Protein AF-A0AAU9CHZ2-F1 (afdb_monomer_lite)

Secondary structure (DSSP, 8-state):
-HHHHHHHHHHHHHHHHHHHHT--HHHHHHHHTTTS-HHHHHHHHHHHHHHHHHHHHHHHHHHHHTT--HHHHHHHHHHH--HHHHHHHHHHHHHHHHHHHHHHHHHH---GGGHHHHHHHH--SSS-HHHHHHHHHHHHHHHHHHHHHHHHHHHHHHHHHHHHHHHHHHHHHHHHHHS-SSSHHHHHHHHHHHHHHHHHHHHHHHHHHHHHSSSSS---

Radius of gyration: 33.51 Å; chains: 1; bounding box: 84×45×78 Å

pLDDT: mean 78.2, std 17.21, range [38.72, 95.62]

Organism: NCBI:txid1182444

Foldseek 3Di:
DVVVVVVLVVLLVVLLVCQQVQHDPVRNCVPCVVPDPPVVNVVSNVVSLVVLLVVCLVVLLVCVVVVDAPVRSLVVLVVGGYHPSSVVSVVVSLVVSLVVLLVVLLVPCDDPVCLVVSLVVSDDNSDHSVNSVVSSVVSVVVVVVVVVVVVVVVVVVVVVVVVVVVVVVVVVVVVVVVDPDDPPPPVVVVVVVVVVVVVVVVVVVVVVVVVVPPPPPDDD

Structure (mmCIF, N/CA/C/O backbone):
data_AF-A0AAU9CHZ2-F1
#
_entry.id   AF-A0AAU9CHZ2-F1
#
loop_
_atom_site.group_PDB
_atom_site.id
_atom_site.type_symbol
_atom_site.label_atom_id
_atom_site.label_alt_id
_atom_site.label_comp_id
_atom_site.label_asym_id
_atom_site.label_entity_id
_atom_site.label_seq_id
_atom_site.pdbx_PDB_ins_code
_atom_site.Cartn_x
_atom_site.Cartn_y
_atom_site.Cartn_z
_atom_site.occupancy
_atom_site.B_iso_or_equiv
_atom_site.auth_seq_id
_atom_site.auth_comp_id
_atom_site.auth_asym_id
_atom_site.auth_atom_id
_atom_site.pdbx_PDB_model_num
ATOM 1 N N . MET A 1 1 ? -5.466 -23.881 30.613 1.00 56.25 1 MET A N 1
ATOM 2 C CA . MET A 1 1 ? -5.296 -23.461 29.206 1.00 56.25 1 MET A CA 1
ATOM 3 C C . MET A 1 1 ? -6.563 -22.844 28.633 1.00 56.25 1 MET A C 1
ATOM 5 O O . MET A 1 1 ? -6.514 -21.662 28.349 1.00 56.25 1 MET A O 1
ATOM 9 N N . ILE A 1 2 ? -7.703 -23.547 28.597 1.00 61.72 2 ILE A N 1
ATOM 10 C CA . ILE A 1 2 ? -8.965 -23.048 27.993 1.00 61.72 2 ILE A CA 1
ATOM 11 C C . ILE A 1 2 ? -9.410 -21.666 28.525 1.00 61.72 2 ILE A C 1
ATOM 13 O O . ILE A 1 2 ? -9.854 -20.821 27.761 1.00 61.72 2 ILE A O 1
ATOM 17 N N . LYS A 1 3 ? -9.237 -21.402 29.828 1.00 63.41 3 LYS A N 1
ATOM 18 C CA . LYS A 1 3 ? -9.661 -20.139 30.456 1.00 63.41 3 LYS A CA 1
ATOM 19 C C . LYS A 1 3 ? -8.842 -18.909 30.016 1.00 63.41 3 LYS A C 1
ATOM 21 O O . LYS A 1 3 ? -9.398 -17.830 29.871 1.00 63.41 3 LYS A O 1
ATOM 26 N N . GLN A 1 4 ? -7.542 -19.079 29.761 1.00 66.69 4 GLN A N 1
ATOM 27 C CA . GLN A 1 4 ? -6.679 -17.979 29.306 1.00 66.69 4 GLN A CA 1
ATOM 28 C C . GLN A 1 4 ? -6.923 -17.633 27.834 1.00 66.69 4 GLN A C 1
ATOM 30 O O . GLN A 1 4 ? -6.871 -16.465 27.468 1.00 66.69 4 GLN A O 1
ATOM 35 N N . GLU A 1 5 ? -7.234 -18.627 26.998 1.00 68.62 5 GLU A N 1
ATOM 36 C CA . GLU A 1 5 ? -7.569 -18.398 25.587 1.00 68.62 5 GLU A CA 1
ATOM 37 C C . GLU A 1 5 ? -8.894 -17.643 25.433 1.00 68.62 5 GLU A C 1
ATOM 39 O O . GLU A 1 5 ? -8.984 -16.732 24.614 1.00 68.62 5 GLU A O 1
ATOM 44 N N . SER A 1 6 ? -9.899 -17.952 26.263 1.00 75.06 6 SER A N 1
ATOM 45 C CA . SER A 1 6 ? -11.162 -17.205 26.269 1.00 75.06 6 SER A CA 1
ATOM 46 C C . SER A 1 6 ? -10.996 -15.758 26.738 1.00 75.06 6 SER A C 1
ATOM 48 O O . SER A 1 6 ? -11.616 -14.864 26.175 1.00 75.06 6 SER A O 1
ATOM 50 N N . GLU A 1 7 ? -10.144 -15.508 27.736 1.00 78.31 7 GLU A N 1
ATOM 51 C CA . GLU A 1 7 ? -9.888 -14.155 28.252 1.00 78.31 7 GLU A CA 1
ATOM 52 C C . GLU A 1 7 ? -9.139 -13.287 27.222 1.00 78.31 7 GLU A C 1
ATOM 54 O O . GLU A 1 7 ? -9.472 -12.118 27.036 1.00 78.31 7 GLU A O 1
ATOM 59 N N . LEU A 1 8 ? -8.186 -13.873 26.488 1.00 80.62 8 LEU A N 1
ATOM 60 C CA . LEU A 1 8 ? -7.478 -13.209 25.386 1.00 80.62 8 LEU A CA 1
ATOM 61 C C . LEU A 1 8 ? -8.390 -12.899 24.196 1.00 80.62 8 LEU A C 1
ATOM 63 O O . LEU A 1 8 ? -8.249 -11.844 23.580 1.00 80.62 8 LEU A O 1
ATOM 67 N N . LEU A 1 9 ? -9.317 -13.801 23.868 1.00 85.88 9 LEU A N 1
ATOM 68 C CA . LEU A 1 9 ? -10.273 -13.578 22.785 1.00 85.88 9 LEU A CA 1
ATOM 69 C C . LEU A 1 9 ? -11.206 -12.401 23.103 1.00 85.88 9 LEU A C 1
ATOM 71 O O . LEU A 1 9 ? -11.351 -11.509 22.273 1.00 85.88 9 LEU A O 1
ATOM 75 N N . ILE A 1 10 ? -11.751 -12.360 24.323 1.00 87.12 10 ILE A N 1
ATOM 76 C CA . ILE A 1 10 ? -12.613 -11.261 24.787 1.00 87.12 10 ILE A CA 1
ATOM 77 C C . ILE A 1 10 ? -11.856 -9.929 24.742 1.00 87.12 10 ILE A C 1
ATOM 79 O O . ILE A 1 10 ? -12.377 -8.936 24.244 1.00 87.12 10 ILE A O 1
ATOM 83 N N . LEU A 1 11 ? -10.599 -9.910 25.197 1.00 89.56 11 LEU A N 1
ATOM 84 C CA . LEU A 1 11 ? -9.766 -8.708 25.152 1.00 89.56 11 LEU A CA 1
ATOM 85 C C . LEU A 1 11 ? -9.575 -8.188 23.718 1.00 89.56 11 LEU A C 1
ATOM 87 O O . LEU A 1 11 ? -9.662 -6.986 23.473 1.00 89.56 11 LEU A O 1
ATOM 91 N N . VAL A 1 12 ? -9.304 -9.088 22.771 1.00 91.81 12 VAL A N 1
ATOM 92 C CA . VAL A 1 12 ? -9.145 -8.744 21.352 1.00 91.81 12 VAL A CA 1
ATOM 93 C C . VAL A 1 12 ? -10.436 -8.150 20.786 1.00 91.81 12 VAL A C 1
ATOM 95 O O . VAL A 1 12 ? -10.373 -7.134 20.095 1.00 91.81 12 VAL A O 1
ATOM 98 N N . GLU A 1 13 ? -11.587 -8.743 21.101 1.00 92.88 13 GLU A N 1
ATOM 99 C CA . GLU A 1 13 ? -12.902 -8.267 20.654 1.00 92.88 13 GLU A CA 1
ATOM 100 C C . GLU A 1 13 ? -13.245 -6.889 21.238 1.00 92.88 13 GLU A C 1
ATOM 102 O O . GLU A 1 13 ? -13.655 -5.994 20.498 1.00 92.88 13 GLU A O 1
ATOM 107 N N . GLU A 1 14 ? -13.006 -6.668 22.534 1.00 92.25 14 GLU A N 1
ATOM 108 C CA . GLU A 1 14 ? -13.244 -5.370 23.177 1.00 92.25 14 GLU A CA 1
ATOM 109 C C . GLU A 1 14 ? -12.357 -4.262 22.593 1.00 92.25 14 GLU A C 1
ATOM 111 O O . GLU A 1 14 ? -12.809 -3.129 22.390 1.00 92.25 14 GLU A O 1
ATOM 116 N N . VAL A 1 15 ? -11.088 -4.573 22.310 1.00 93.25 15 VAL A N 1
ATOM 117 C CA . VAL A 1 15 ? -10.161 -3.639 21.658 1.00 93.25 15 VAL A CA 1
ATOM 118 C C . VAL A 1 15 ? -10.609 -3.345 20.225 1.00 93.25 15 VAL A C 1
ATOM 120 O O . VAL A 1 15 ? -10.587 -2.180 19.821 1.00 93.25 15 VAL A O 1
ATOM 123 N N . GLU A 1 16 ? -11.045 -4.358 19.467 1.00 94.25 16 GLU A N 1
ATOM 124 C CA . GLU A 1 16 ? -11.576 -4.184 18.108 1.00 94.25 16 GLU A CA 1
ATOM 125 C C . GLU A 1 16 ? -12.805 -3.273 18.119 1.00 94.25 16 GLU A C 1
ATOM 127 O O . GLU A 1 16 ? -12.826 -2.282 17.391 1.00 94.25 16 GLU A O 1
ATOM 132 N N . GLU A 1 17 ? -13.774 -3.513 19.002 1.00 93.81 17 GLU A N 1
ATOM 133 C CA . GLU A 1 17 ? -14.967 -2.670 19.130 1.00 93.81 17 GLU A CA 1
ATOM 134 C C . GLU A 1 17 ? -14.605 -1.212 19.455 1.00 93.81 17 GLU A C 1
ATOM 136 O O . GLU A 1 17 ? -15.109 -0.277 18.822 1.00 93.81 17 GLU A O 1
ATOM 141 N N . CYS A 1 18 ? -13.682 -0.998 20.400 1.00 93.31 18 CYS A N 1
ATOM 142 C CA . CYS A 1 18 ? -13.240 0.349 20.750 1.00 93.31 18 CYS A CA 1
ATOM 143 C C . CYS A 1 18 ? -12.578 1.049 19.553 1.00 93.31 18 CYS A C 1
ATOM 145 O O . CYS A 1 18 ? -12.924 2.194 19.252 1.00 93.31 18 CYS A O 1
ATOM 147 N N . LEU A 1 19 ? -11.686 0.367 18.829 1.00 94.06 19 LEU A N 1
ATOM 148 C CA . LEU A 1 19 ? -11.032 0.927 17.644 1.00 94.06 19 LEU A CA 1
ATOM 149 C C . LEU A 1 19 ? -12.046 1.255 16.540 1.00 94.06 19 LEU A C 1
ATOM 151 O O . LEU A 1 19 ? -12.014 2.359 15.997 1.00 94.06 19 LEU A O 1
ATOM 155 N N . LEU A 1 20 ? -12.976 0.344 16.241 1.00 93.12 20 LEU A N 1
ATOM 156 C CA . LEU A 1 20 ? -14.011 0.543 15.219 1.00 93.12 20 LEU A CA 1
ATOM 157 C C . LEU A 1 20 ? -14.953 1.705 15.568 1.00 93.12 20 LEU A C 1
ATOM 159 O O . LEU A 1 20 ? -15.339 2.478 14.688 1.00 93.12 20 LEU A O 1
ATOM 163 N N . SER A 1 21 ? -15.257 1.898 16.855 1.00 91.81 21 SER A N 1
ATOM 164 C CA . SER A 1 21 ? -16.040 3.048 17.331 1.00 91.81 21 SER A CA 1
ATOM 165 C C . SER A 1 21 ? -15.309 4.395 17.196 1.00 91.81 21 SER A C 1
ATOM 167 O O . SER A 1 21 ? -15.939 5.452 17.272 1.00 91.81 21 SER A O 1
ATOM 169 N N . GLY A 1 22 ? -13.997 4.371 16.937 1.00 92.12 22 GLY A N 1
ATOM 170 C CA . GLY A 1 22 ? -13.148 5.554 16.828 1.00 92.12 22 GLY A CA 1
ATOM 171 C C . GLY A 1 22 ? -12.579 6.032 18.163 1.00 92.12 22 GLY A C 1
ATOM 172 O O . GLY A 1 22 ? -12.163 7.188 18.248 1.00 92.12 22 GLY A O 1
ATOM 173 N N . ALA A 1 23 ? -12.566 5.176 19.189 1.00 92.19 23 ALA A N 1
ATOM 174 C CA . ALA A 1 23 ? -11.949 5.488 20.471 1.00 92.19 23 ALA A CA 1
ATOM 175 C C . ALA A 1 23 ? -10.443 5.736 20.301 1.00 92.19 23 ALA A C 1
ATOM 177 O O . ALA A 1 23 ? -9.757 5.033 19.552 1.00 92.19 23 ALA A O 1
ATOM 178 N N . SER A 1 24 ? -9.917 6.727 21.019 1.00 90.38 24 SER A N 1
ATOM 179 C CA . SER A 1 24 ? -8.477 6.975 21.041 1.00 90.38 24 SER A CA 1
ATOM 180 C C . SER A 1 24 ? -7.757 5.889 21.845 1.00 90.38 24 SER A C 1
ATOM 182 O O . SER A 1 24 ? -8.344 5.249 22.721 1.00 90.38 24 SER A O 1
ATOM 184 N N . LYS A 1 25 ? -6.446 5.714 21.632 1.00 90.00 25 LYS A N 1
ATOM 185 C CA . LYS A 1 25 ? -5.653 4.785 22.461 1.00 90.00 25 LYS A CA 1
ATOM 186 C C . LYS A 1 25 ? -5.746 5.121 23.952 1.00 90.00 25 LYS A C 1
ATOM 188 O O . LYS A 1 25 ? -5.804 4.212 24.771 1.00 90.00 25 LYS A O 1
ATOM 193 N N . SER A 1 26 ? -5.818 6.407 24.311 1.00 89.75 26 SER A N 1
ATOM 194 C CA . SER A 1 26 ? -6.050 6.844 25.696 1.00 89.75 26 SER A CA 1
ATOM 195 C C . SER A 1 26 ? -7.371 6.339 26.270 1.00 89.75 26 SER A C 1
ATOM 197 O O . SER A 1 26 ? -7.387 5.903 27.420 1.00 89.75 26 SER A O 1
ATOM 199 N N . ASP A 1 27 ? -8.447 6.341 25.482 1.00 91.25 27 ASP A N 1
ATOM 200 C CA . ASP A 1 27 ? -9.754 5.842 25.923 1.00 91.25 27 ASP A CA 1
ATOM 201 C C . ASP A 1 27 ? -9.711 4.327 26.137 1.00 91.25 27 ASP A C 1
ATOM 203 O O . ASP A 1 27 ? -10.221 3.819 27.136 1.00 91.25 27 ASP A O 1
ATOM 207 N N . ILE A 1 28 ? -9.028 3.606 25.242 1.00 91.75 28 ILE A N 1
ATOM 208 C CA . ILE A 1 28 ? -8.813 2.160 25.361 1.00 91.75 28 ILE A CA 1
ATOM 209 C C . ILE A 1 28 ? -8.009 1.845 26.630 1.00 91.75 28 ILE A C 1
ATOM 211 O O . ILE A 1 28 ? -8.408 0.980 27.410 1.00 91.75 28 ILE A O 1
ATOM 215 N N . TYR A 1 29 ? -6.927 2.583 26.903 1.00 91.44 29 TYR A N 1
ATOM 216 C CA . TYR A 1 29 ? -6.157 2.420 28.142 1.00 91.44 29 TYR A CA 1
ATOM 217 C C . TYR A 1 29 ? -6.984 2.726 29.392 1.00 91.44 29 TYR A C 1
ATOM 219 O O . TYR A 1 29 ? -6.860 2.020 30.389 1.00 91.44 29 TYR A O 1
ATOM 227 N N . ALA A 1 30 ? -7.843 3.746 29.358 1.00 90.25 30 ALA A N 1
ATOM 228 C CA . ALA A 1 30 ? -8.694 4.088 30.492 1.00 90.25 30 ALA A CA 1
ATOM 229 C C . ALA A 1 30 ? -9.777 3.027 30.759 1.00 90.25 30 ALA A C 1
ATOM 231 O O . ALA A 1 30 ? -10.085 2.745 31.922 1.00 90.25 30 ALA A O 1
ATOM 232 N N . LYS A 1 31 ? -10.340 2.442 29.693 1.00 89.12 31 LYS A N 1
ATOM 233 C CA . LYS A 1 31 ? -11.417 1.444 29.753 1.00 89.12 31 LYS A CA 1
ATOM 234 C C . LYS A 1 31 ? -10.898 0.050 30.117 1.00 89.12 31 LYS A C 1
ATOM 236 O O . LYS A 1 31 ? -11.440 -0.574 31.022 1.00 89.12 31 LYS A O 1
ATOM 241 N N . ILE A 1 32 ? -9.846 -0.412 29.441 1.00 88.50 32 ILE A N 1
ATOM 242 C CA . ILE A 1 32 ? -9.360 -1.803 29.493 1.00 88.50 32 ILE A CA 1
ATOM 243 C C . ILE A 1 32 ? -8.088 -1.935 30.343 1.00 88.50 32 ILE A C 1
ATOM 245 O O . ILE A 1 32 ? -7.861 -2.956 30.989 1.00 88.50 32 ILE A O 1
ATOM 249 N N . GLY A 1 33 ? -7.265 -0.885 30.419 1.00 80.81 33 GLY A N 1
ATOM 250 C CA . GLY A 1 33 ? -5.949 -0.928 31.073 1.00 80.81 33 GLY A CA 1
ATOM 251 C C . GLY A 1 33 ? -5.970 -1.131 32.591 1.00 80.81 33 GLY A C 1
ATOM 252 O O . GLY A 1 33 ? -4.916 -1.315 33.187 1.00 80.81 33 GLY A O 1
ATOM 253 N N . LYS A 1 34 ? -7.147 -1.125 33.232 1.00 81.12 34 LYS A N 1
ATOM 254 C CA . LYS A 1 34 ? -7.300 -1.518 34.645 1.00 81.12 34 LYS A CA 1
ATOM 255 C C . LYS A 1 34 ? -7.286 -3.035 34.848 1.00 81.12 34 LYS A C 1
ATOM 257 O O . LYS A 1 34 ? -7.043 -3.481 35.965 1.00 81.12 34 LYS A O 1
ATOM 262 N N . SER A 1 35 ? -7.560 -3.802 33.795 1.00 77.19 35 SER A N 1
ATOM 263 C CA . SER A 1 35 ? -7.743 -5.254 33.857 1.00 77.19 35 SER A CA 1
ATOM 264 C C . SER A 1 35 ? -6.508 -6.036 33.411 1.00 77.19 35 SER A C 1
ATOM 266 O O . SER A 1 35 ? -6.432 -7.231 33.682 1.00 77.19 35 SER A O 1
ATOM 268 N N . ILE A 1 36 ? -5.553 -5.391 32.726 1.00 85.69 36 ILE A N 1
ATOM 269 C CA . ILE A 1 36 ? -4.394 -6.061 32.121 1.00 85.69 36 ILE A CA 1
ATOM 270 C C . ILE A 1 36 ? -3.115 -5.224 32.232 1.00 85.69 36 ILE A C 1
ATOM 272 O O . ILE A 1 36 ? -3.163 -4.012 32.451 1.00 85.69 36 ILE A O 1
ATOM 276 N N . GLU A 1 37 ? -1.956 -5.854 32.035 1.00 88.06 37 GLU A N 1
ATOM 277 C CA . GLU A 1 37 ? -0.681 -5.140 31.990 1.00 88.06 37 GLU A CA 1
ATOM 278 C C . GLU A 1 37 ? -0.615 -4.204 30.772 1.00 88.06 37 GLU A C 1
ATOM 280 O O . GLU A 1 37 ? -0.948 -4.582 29.649 1.00 88.06 37 GLU A O 1
ATOM 285 N N . ARG A 1 38 ? -0.123 -2.976 30.974 1.00 88.06 38 ARG A N 1
ATOM 286 C CA . ARG A 1 38 ? -0.061 -1.949 29.922 1.00 88.06 38 ARG A CA 1
ATOM 287 C C . ARG A 1 38 ? 0.642 -2.423 28.648 1.00 88.06 38 ARG A C 1
ATOM 289 O O . ARG A 1 38 ? 0.154 -2.151 27.557 1.00 88.06 38 ARG A O 1
ATOM 296 N N . ARG A 1 39 ? 1.756 -3.145 28.787 1.00 90.31 39 ARG A N 1
ATOM 297 C CA . ARG A 1 39 ? 2.512 -3.678 27.648 1.00 90.31 39 ARG A CA 1
ATOM 298 C C . ARG A 1 39 ? 1.694 -4.688 26.839 1.00 90.31 39 ARG A C 1
ATOM 300 O O . ARG A 1 39 ? 1.672 -4.615 25.617 1.00 90.31 39 ARG A O 1
ATOM 307 N N . GLN A 1 40 ? 0.980 -5.584 27.519 1.00 90.12 40 GLN A N 1
ATOM 308 C CA . GLN A 1 40 ? 0.097 -6.554 26.868 1.00 90.12 40 GLN A CA 1
ATOM 309 C C . GLN A 1 40 ? -1.050 -5.850 26.124 1.00 90.12 40 GLN A C 1
ATOM 311 O O . GLN A 1 40 ? -1.438 -6.276 25.036 1.00 90.12 40 GLN A O 1
ATOM 316 N N . LEU A 1 41 ? -1.567 -4.740 26.669 1.00 91.00 41 LEU A N 1
ATOM 317 C CA . LEU A 1 41 ? -2.609 -3.945 26.012 1.00 91.00 41 LEU A CA 1
ATOM 318 C C . LEU A 1 41 ? -2.077 -3.223 24.775 1.00 91.00 41 LEU A C 1
ATOM 320 O O . LEU A 1 41 ? -2.741 -3.216 23.746 1.00 91.00 41 LEU A O 1
ATOM 324 N N . GLU A 1 42 ? -0.876 -2.654 24.860 1.00 93.31 42 GLU A N 1
ATOM 325 C CA . GLU A 1 42 ? -0.177 -2.038 23.727 1.00 93.31 42 GLU A CA 1
ATOM 326 C C . GLU A 1 42 ? 0.016 -3.037 22.574 1.00 93.31 42 GLU A C 1
ATOM 328 O O . GLU A 1 42 ? -0.376 -2.748 21.441 1.00 93.31 42 GLU A O 1
ATOM 333 N N . GLU A 1 43 ? 0.529 -4.233 22.875 1.00 92.81 43 GLU A N 1
ATOM 334 C CA . GLU A 1 43 ? 0.720 -5.316 21.899 1.00 92.81 43 GLU A CA 1
ATOM 335 C C . GLU A 1 43 ? -0.620 -5.784 21.299 1.00 92.81 43 GLU A C 1
ATOM 337 O O . GLU A 1 43 ? -0.723 -6.013 20.092 1.00 92.81 43 GLU A O 1
ATOM 342 N N . THR A 1 44 ? -1.678 -5.857 22.113 1.00 93.38 44 THR A N 1
ATOM 343 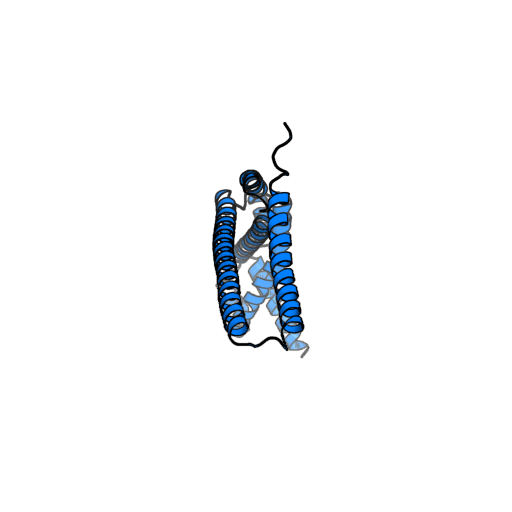C CA . THR A 1 44 ? -3.019 -6.241 21.645 1.00 93.38 44 THR A CA 1
ATOM 344 C C . THR A 1 44 ? -3.632 -5.178 20.735 1.00 93.38 44 THR A C 1
ATOM 346 O O . THR A 1 44 ? -4.169 -5.515 19.682 1.00 93.38 44 THR A O 1
ATOM 349 N N . ILE A 1 45 ? -3.520 -3.892 21.086 1.00 94.12 45 ILE A N 1
ATOM 350 C CA . ILE A 1 45 ? -3.982 -2.787 20.234 1.00 94.12 45 ILE A CA 1
ATOM 351 C C . ILE A 1 45 ? -3.272 -2.842 18.884 1.00 94.12 45 ILE A C 1
ATOM 353 O O . ILE A 1 45 ? -3.932 -2.767 17.853 1.00 94.12 45 ILE A O 1
ATOM 357 N N . GLU A 1 46 ? -1.949 -3.008 18.864 1.00 95.00 46 GLU A N 1
ATOM 358 C CA . GLU A 1 46 ? -1.200 -3.091 17.609 1.00 95.00 46 GLU A CA 1
ATOM 359 C C . GLU A 1 46 ? -1.610 -4.305 16.761 1.00 95.00 46 GLU A C 1
ATOM 361 O O . GLU A 1 46 ? -1.816 -4.169 15.551 1.00 95.00 46 GLU A O 1
ATOM 366 N N . LEU A 1 47 ? -1.789 -5.474 17.386 1.00 95.06 47 LEU A N 1
ATOM 367 C CA . LEU A 1 47 ? -2.274 -6.678 16.712 1.00 95.06 47 LEU A CA 1
ATOM 368 C C . LEU A 1 47 ? -3.632 -6.432 16.041 1.00 95.06 47 LEU A C 1
ATOM 370 O O . LEU A 1 47 ? -3.822 -6.788 14.877 1.00 95.06 47 LEU A O 1
ATOM 374 N N . VAL A 1 48 ? -4.575 -5.829 16.766 1.00 95.38 48 VAL A N 1
ATOM 375 C CA . VAL A 1 48 ? -5.926 -5.563 16.262 1.00 95.38 48 VAL A CA 1
ATOM 376 C C . VAL A 1 48 ? -5.911 -4.484 15.181 1.00 95.38 48 VAL A C 1
ATOM 378 O O . VAL A 1 48 ? -6.534 -4.672 14.138 1.00 95.38 48 VAL A O 1
ATOM 381 N N . GLU A 1 49 ? -5.147 -3.402 15.359 1.00 95.00 49 GLU A N 1
ATOM 382 C CA . GLU A 1 49 ? -4.961 -2.380 14.322 1.00 95.00 49 GLU A CA 1
ATOM 383 C C . GLU A 1 49 ? -4.456 -3.008 13.016 1.00 95.00 49 GLU A C 1
ATOM 385 O O . GLU A 1 49 ? -4.988 -2.713 11.946 1.00 95.00 49 GLU A O 1
ATOM 390 N N . ASN A 1 50 ? -3.458 -3.893 13.093 1.00 95.50 50 ASN A N 1
ATOM 391 C CA . ASN A 1 50 ? -2.913 -4.569 11.918 1.00 95.50 50 ASN A CA 1
ATOM 392 C C . ASN A 1 50 ? -3.931 -5.533 11.291 1.00 95.50 50 ASN A C 1
ATOM 394 O O . ASN A 1 50 ? -4.115 -5.497 10.078 1.00 95.50 50 ASN A O 1
ATOM 398 N N . LYS A 1 51 ? -4.677 -6.309 12.092 1.00 95.62 51 LYS A N 1
ATOM 399 C CA . LYS A 1 51 ? -5.760 -7.174 11.583 1.00 95.62 51 LYS A CA 1
ATOM 400 C C . LYS A 1 51 ? -6.834 -6.390 10.830 1.00 95.62 51 LYS A C 1
ATOM 402 O O . LYS A 1 51 ? -7.292 -6.832 9.777 1.00 95.62 51 LYS A O 1
ATOM 407 N N . ILE A 1 52 ? -7.244 -5.237 11.359 1.00 95.00 52 ILE A N 1
ATOM 408 C CA . ILE A 1 52 ? -8.210 -4.358 10.694 1.00 95.00 52 ILE A CA 1
ATOM 409 C C . ILE A 1 52 ? -7.605 -3.852 9.377 1.00 95.00 52 ILE A C 1
ATOM 411 O O . ILE A 1 52 ? -8.223 -3.989 8.322 1.00 95.00 52 ILE A O 1
ATOM 415 N N . VAL A 1 53 ? -6.373 -3.337 9.398 1.00 95.19 53 VAL A N 1
ATOM 416 C CA . VAL A 1 53 ? -5.682 -2.865 8.186 1.00 95.19 53 VAL A CA 1
ATOM 417 C C . VAL A 1 53 ? -5.608 -3.960 7.119 1.00 95.19 53 VAL A C 1
ATOM 419 O O . VAL A 1 53 ? -5.955 -3.694 5.967 1.00 95.19 53 VAL A O 1
ATOM 422 N N . ASP A 1 54 ? -5.233 -5.182 7.481 1.00 95.06 54 ASP A N 1
ATOM 423 C CA . ASP A 1 54 ? -5.123 -6.311 6.552 1.00 95.06 54 ASP A CA 1
ATOM 424 C C . ASP A 1 54 ? -6.482 -6.724 5.968 1.00 95.06 54 ASP A C 1
ATOM 426 O O . ASP A 1 54 ? -6.564 -7.133 4.809 1.00 95.06 54 ASP A O 1
ATOM 430 N N . ARG A 1 55 ? -7.570 -6.558 6.733 1.00 94.44 55 ARG A N 1
ATOM 431 C CA . ARG A 1 55 ? -8.943 -6.815 6.272 1.00 94.44 55 ARG A CA 1
ATOM 432 C C 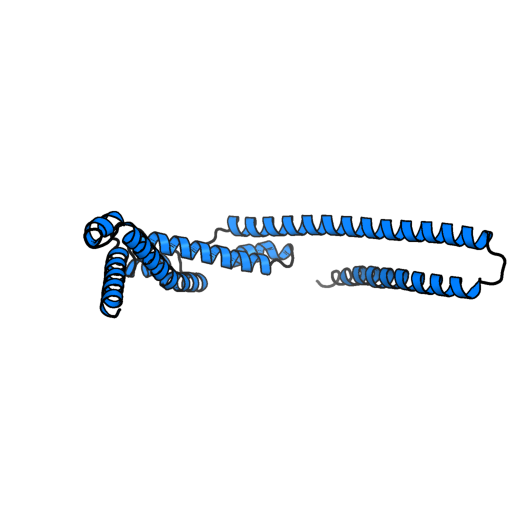. ARG A 1 55 ? -9.400 -5.788 5.231 1.00 94.44 55 ARG A C 1
ATOM 434 O O . ARG A 1 55 ? -9.957 -6.167 4.201 1.00 94.44 55 ARG A O 1
ATOM 441 N N . TYR A 1 56 ? -9.178 -4.495 5.479 1.00 93.75 56 TYR A N 1
ATOM 442 C CA . TYR A 1 56 ? -9.734 -3.425 4.636 1.00 93.75 56 TYR A CA 1
ATOM 443 C C . TYR A 1 56 ? -8.815 -2.984 3.495 1.00 93.75 56 TYR A C 1
ATOM 445 O O . TYR A 1 56 ? -9.312 -2.545 2.455 1.00 93.75 56 TYR A O 1
ATOM 453 N N . SER A 1 57 ? -7.493 -3.117 3.631 1.00 94.25 57 SER A N 1
ATOM 454 C CA . SER A 1 57 ? -6.559 -2.606 2.618 1.00 94.25 57 SER A CA 1
ATOM 455 C C . SER A 1 57 ? -6.738 -3.238 1.235 1.00 94.25 57 SER A C 1
ATOM 457 O O . SER A 1 57 ? -6.807 -2.492 0.253 1.00 94.25 57 SER A O 1
ATOM 459 N N . PRO A 1 58 ? -6.904 -4.570 1.104 1.00 94.69 58 PRO A N 1
ATOM 460 C CA . PRO A 1 58 ? -7.158 -5.190 -0.195 1.00 94.69 58 PRO A CA 1
ATOM 461 C C . PRO A 1 58 ? -8.461 -4.707 -0.845 1.00 94.69 58 PRO A C 1
ATOM 463 O O . PRO A 1 58 ? -8.529 -4.558 -2.065 1.00 94.69 58 PRO A O 1
ATOM 466 N N . LEU A 1 59 ? -9.496 -4.432 -0.041 1.00 94.00 59 LEU A N 1
ATOM 467 C CA . LEU A 1 59 ? -10.779 -3.922 -0.529 1.00 94.00 59 LEU A CA 1
ATOM 468 C C . LEU A 1 59 ? -10.626 -2.510 -1.097 1.00 94.00 59 LEU A C 1
ATOM 470 O O . LEU A 1 59 ? -11.091 -2.244 -2.206 1.00 94.00 59 LEU A O 1
ATOM 474 N N . VAL A 1 60 ? -9.922 -1.636 -0.371 1.00 94.31 60 VAL A N 1
ATOM 475 C CA . VAL A 1 60 ? -9.614 -0.272 -0.818 1.00 94.31 60 VAL A CA 1
ATOM 476 C C . VAL A 1 60 ? -8.830 -0.300 -2.128 1.00 94.31 60 VAL A C 1
ATOM 478 O O . VAL A 1 60 ? -9.238 0.343 -3.093 1.00 94.31 60 VAL A O 1
ATOM 481 N N . ILE A 1 61 ? -7.754 -1.089 -2.201 1.00 94.50 61 ILE A N 1
ATOM 482 C CA . ILE A 1 61 ? -6.925 -1.217 -3.409 1.00 94.50 61 ILE A CA 1
ATOM 483 C C . ILE A 1 61 ? -7.775 -1.662 -4.605 1.00 94.50 61 ILE A C 1
ATOM 485 O O . ILE A 1 61 ? -7.762 -1.016 -5.651 1.00 94.50 61 ILE A O 1
ATOM 489 N N . LYS A 1 62 ? -8.582 -2.715 -4.436 1.00 94.94 62 LYS A N 1
ATOM 490 C CA . LYS A 1 62 ? -9.439 -3.253 -5.501 1.00 94.94 62 LYS A CA 1
ATOM 491 C C . LYS A 1 62 ? -10.481 -2.248 -5.991 1.00 94.94 62 LYS A C 1
ATOM 493 O O . LYS A 1 62 ? -10.859 -2.271 -7.159 1.00 94.94 62 LYS A O 1
ATOM 498 N N . MET A 1 63 ? -10.982 -1.380 -5.115 1.00 93.94 63 MET A N 1
ATOM 499 C CA . MET A 1 63 ? -11.893 -0.307 -5.513 1.00 93.94 63 MET A CA 1
ATOM 500 C C . MET A 1 63 ? -11.190 0.760 -6.342 1.00 93.94 63 MET A C 1
ATOM 502 O O . MET A 1 63 ? -11.733 1.183 -7.361 1.00 93.94 63 MET A O 1
ATOM 506 N N . ILE A 1 64 ? -9.987 1.164 -5.934 1.00 94.62 64 ILE A N 1
ATOM 507 C CA . ILE A 1 64 ? -9.188 2.132 -6.687 1.00 94.62 64 ILE A CA 1
ATOM 508 C C . ILE A 1 64 ? -8.882 1.580 -8.085 1.00 94.62 64 ILE A C 1
ATOM 510 O O . ILE A 1 64 ? -9.085 2.273 -9.076 1.00 94.62 64 ILE A O 1
ATOM 514 N N . GLU A 1 65 ? -8.494 0.306 -8.189 1.00 92.38 65 GLU A N 1
ATOM 515 C CA . GLU A 1 65 ? -8.259 -0.359 -9.480 1.00 92.38 65 GLU A CA 1
ATOM 516 C C . GLU A 1 65 ? -9.512 -0.432 -10.371 1.00 92.38 65 GLU A C 1
ATOM 518 O O . GLU A 1 65 ? -9.399 -0.512 -11.591 1.00 92.38 65 GLU A O 1
ATOM 523 N N . ARG A 1 66 ? -10.712 -0.366 -9.783 1.00 93.38 66 ARG A N 1
ATOM 524 C CA . ARG A 1 66 ? -11.995 -0.293 -10.505 1.00 93.38 66 ARG A CA 1
ATOM 525 C C . ARG A 1 66 ? -12.409 1.135 -10.878 1.00 93.38 66 ARG A C 1
ATOM 527 O O . ARG A 1 66 ? -13.490 1.311 -11.431 1.00 93.38 66 ARG A O 1
ATOM 534 N N . GLY A 1 67 ? -11.590 2.140 -10.568 1.00 91.69 67 GLY A N 1
ATOM 535 C CA . GLY A 1 67 ? -11.869 3.545 -10.868 1.00 91.69 67 GLY A CA 1
ATOM 536 C C . GLY A 1 67 ? -12.705 4.268 -9.810 1.00 91.69 67 GLY A C 1
ATOM 537 O O . GLY A 1 67 ? -13.315 5.289 -10.115 1.00 91.69 67 GLY A O 1
ATOM 538 N N . ALA A 1 68 ? -12.767 3.761 -8.573 1.00 93.69 68 ALA A N 1
ATOM 539 C CA . ALA A 1 68 ? -13.404 4.500 -7.484 1.00 93.69 68 ALA A CA 1
ATOM 540 C C . ALA A 1 68 ? -12.632 5.793 -7.182 1.00 93.69 68 ALA A C 1
ATOM 542 O O . ALA A 1 68 ? -11.412 5.779 -7.150 1.00 93.69 68 ALA A O 1
ATOM 543 N N . THR A 1 69 ? -13.330 6.889 -6.894 1.00 93.75 69 THR A N 1
ATOM 544 C CA . THR A 1 69 ? -12.730 8.177 -6.494 1.00 93.75 69 THR A CA 1
ATOM 545 C C . THR A 1 69 ? -12.311 8.183 -5.021 1.00 93.75 69 THR A C 1
ATOM 547 O O . THR A 1 69 ? -12.797 7.385 -4.210 1.00 93.75 69 THR A O 1
ATOM 550 N N . LYS A 1 70 ? -11.474 9.154 -4.621 1.00 92.88 70 LYS A N 1
ATOM 551 C CA . LYS A 1 70 ? -11.1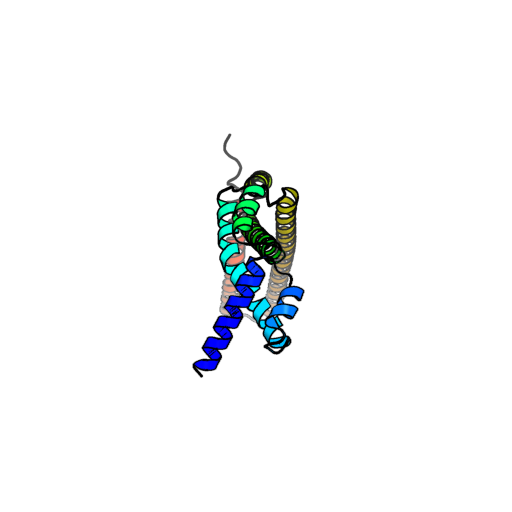00 9.378 -3.205 1.00 92.88 70 LYS A CA 1
ATOM 552 C C . LYS A 1 70 ? -12.315 9.476 -2.279 1.00 92.88 70 LYS A C 1
ATOM 554 O O . LYS A 1 70 ? -12.299 8.927 -1.178 1.00 92.88 70 LYS A O 1
ATOM 559 N N . LYS A 1 71 ? -13.377 10.146 -2.740 1.00 93.50 71 LYS A N 1
ATOM 560 C CA . LYS A 1 71 ? -14.628 10.302 -1.990 1.00 93.50 71 LYS A CA 1
ATOM 561 C C . LYS A 1 71 ? -15.319 8.957 -1.765 1.00 93.50 71 LYS A C 1
ATOM 563 O O . LYS A 1 71 ? -15.663 8.647 -0.633 1.00 93.50 71 LYS A O 1
ATOM 568 N N . GLN A 1 72 ? -15.459 8.140 -2.809 1.00 94.38 72 GLN A N 1
ATOM 569 C CA . GLN A 1 72 ? -16.106 6.824 -2.713 1.00 94.38 72 GLN A CA 1
ATOM 570 C C . GLN A 1 72 ? -15.337 5.860 -1.801 1.00 94.38 72 GLN A C 1
ATOM 572 O O . GLN A 1 72 ? -15.948 5.130 -1.024 1.00 94.38 72 GLN A O 1
ATOM 577 N N . VAL A 1 73 ? -14.001 5.882 -1.858 1.00 94.50 73 VAL A N 1
ATOM 578 C CA . VAL A 1 73 ? -13.153 5.110 -0.936 1.00 94.50 73 VAL A CA 1
ATOM 579 C C . VAL A 1 73 ? -13.366 5.570 0.508 1.00 94.50 73 VAL A C 1
ATOM 581 O O . VAL A 1 73 ? -13.561 4.739 1.394 1.00 94.50 73 VAL A O 1
ATOM 584 N N . GLY A 1 74 ? -13.376 6.887 0.742 1.00 93.12 74 GLY A N 1
ATOM 585 C CA . GLY A 1 74 ? -13.617 7.463 2.065 1.00 93.12 74 GLY A CA 1
ATOM 586 C C . GLY A 1 74 ? -15.001 7.128 2.623 1.00 93.12 74 GLY A C 1
ATOM 587 O O . GLY A 1 74 ? -15.110 6.751 3.785 1.00 93.12 74 GLY A O 1
ATOM 588 N N . GLU A 1 75 ? -16.047 7.202 1.800 1.00 92.88 75 GLU A N 1
ATOM 589 C CA . GLU A 1 75 ? -17.419 6.864 2.195 1.00 92.88 75 GLU A CA 1
ATOM 590 C C . GLU A 1 75 ? -17.580 5.385 2.544 1.00 92.88 75 GLU A C 1
ATOM 592 O O . GLU A 1 75 ? -18.269 5.061 3.507 1.00 92.88 75 GLU A O 1
ATOM 597 N N . LEU A 1 76 ? -16.962 4.478 1.784 1.00 89.25 76 LEU A N 1
ATOM 598 C CA . LEU A 1 76 ? -17.053 3.049 2.073 1.00 89.25 76 LEU A CA 1
ATOM 599 C C . LEU A 1 76 ? -16.302 2.695 3.356 1.00 89.25 76 LEU A C 1
ATOM 601 O O . LEU A 1 76 ? -16.866 2.052 4.236 1.00 89.25 76 LEU A O 1
ATOM 605 N N . LEU A 1 77 ? -15.058 3.157 3.484 1.00 92.19 77 LEU A N 1
ATOM 606 C CA . LEU A 1 77 ? -14.248 2.879 4.664 1.00 92.19 77 LEU A CA 1
ATOM 607 C C . LEU A 1 77 ? -14.844 3.538 5.920 1.00 92.19 77 LEU A C 1
ATOM 609 O O . LEU A 1 77 ? -14.842 2.938 6.989 1.00 92.19 77 LEU A O 1
ATOM 613 N N . GLY A 1 78 ? -15.419 4.736 5.780 1.00 90.94 78 GLY A N 1
ATOM 614 C CA . GLY A 1 78 ? -16.035 5.497 6.870 1.00 90.94 78 GLY A CA 1
ATOM 615 C C . GLY A 1 78 ? -17.349 4.916 7.405 1.00 90.94 78 GLY A C 1
ATOM 616 O O . GLY A 1 78 ? -17.826 5.361 8.449 1.00 90.94 78 GLY A O 1
ATOM 617 N N . LYS A 1 79 ? -17.946 3.928 6.721 1.00 91.00 79 LYS A N 1
ATOM 618 C CA . LYS A 1 79 ? -19.099 3.179 7.252 1.00 91.00 79 LYS A CA 1
ATOM 619 C C . LYS A 1 79 ? -18.703 2.251 8.392 1.00 91.00 79 LYS A C 1
ATOM 621 O O . LYS A 1 79 ? -19.498 2.065 9.308 1.00 91.00 79 LYS A O 1
ATOM 626 N N . GLU A 1 80 ? -17.501 1.687 8.323 1.00 91.00 80 GLU A N 1
ATOM 627 C CA . GLU A 1 80 ? -17.049 0.643 9.246 1.00 91.00 80 GLU A CA 1
ATOM 628 C C . GLU A 1 80 ? -15.918 1.112 10.162 1.00 91.00 80 GLU A C 1
ATOM 630 O O . GLU A 1 80 ? -15.817 0.644 11.291 1.00 91.00 80 GLU A O 1
ATOM 635 N N . LEU A 1 81 ? -15.097 2.067 9.714 1.00 93.81 81 LEU A N 1
ATOM 636 C CA . LEU A 1 81 ? -13.965 2.589 10.473 1.00 93.81 81 LEU A CA 1
ATOM 637 C C . LEU A 1 81 ? -14.162 4.060 10.828 1.00 93.81 81 LEU A C 1
ATOM 639 O O . LEU A 1 81 ? -14.572 4.871 9.994 1.00 93.81 81 LEU A O 1
ATOM 643 N N . ARG A 1 82 ? -13.776 4.431 12.051 1.00 92.88 82 ARG A N 1
ATOM 644 C CA . ARG A 1 82 ? -13.770 5.820 12.533 1.00 92.88 82 ARG A CA 1
ATOM 645 C C . ARG A 1 82 ? -12.429 6.181 13.169 1.00 92.88 82 ARG A C 1
ATOM 647 O O . ARG A 1 82 ? -11.581 5.324 13.390 1.00 92.88 82 ARG A O 1
ATOM 654 N N . GLY A 1 83 ? -12.222 7.469 13.437 1.00 91.62 83 GLY A N 1
ATOM 655 C CA . GLY A 1 83 ? -11.058 7.960 14.181 1.00 91.62 83 GLY A CA 1
ATOM 656 C C . GLY A 1 83 ? -9.703 7.589 13.564 1.00 91.62 83 GLY A C 1
ATOM 657 O O . GLY A 1 83 ? -9.501 7.646 12.346 1.00 91.62 83 GLY A O 1
ATOM 658 N N . ASP A 1 84 ? -8.756 7.218 14.423 1.00 91.31 84 ASP A N 1
ATOM 659 C CA . ASP A 1 84 ? -7.370 6.954 14.029 1.00 91.31 84 ASP A CA 1
ATOM 660 C C . ASP A 1 84 ? -7.227 5.701 13.160 1.00 91.31 84 ASP A C 1
ATOM 662 O O . ASP A 1 84 ? -6.430 5.698 12.214 1.00 91.31 84 ASP A O 1
ATOM 666 N N . ILE A 1 85 ? -8.029 4.658 13.414 1.00 93.94 85 ILE A N 1
ATOM 667 C CA . ILE A 1 85 ? -7.950 3.411 12.644 1.00 93.94 85 ILE A CA 1
ATOM 668 C C . ILE A 1 85 ? -8.381 3.616 11.188 1.00 93.94 85 ILE A C 1
ATOM 670 O O . ILE A 1 85 ? -7.747 3.068 10.284 1.00 93.94 85 ILE A O 1
ATOM 674 N N . PHE A 1 86 ? -9.367 4.487 10.936 1.00 94.69 86 PHE A N 1
ATOM 675 C CA . PHE A 1 86 ? -9.730 4.913 9.581 1.00 94.69 86 PHE A CA 1
ATOM 676 C C . PHE A 1 86 ? -8.528 5.541 8.864 1.00 94.69 86 PHE A C 1
ATOM 678 O O . PHE A 1 86 ? -8.159 5.131 7.761 1.00 94.69 86 PHE A O 1
ATOM 685 N N . SER A 1 87 ? -7.873 6.506 9.517 1.00 94.06 87 SER A N 1
ATOM 686 C CA . SER A 1 87 ? -6.722 7.217 8.952 1.00 94.06 87 SER A CA 1
ATOM 687 C C . SER A 1 87 ? -5.541 6.281 8.693 1.00 94.06 87 SER A C 1
ATOM 689 O O . SER A 1 87 ? -4.869 6.402 7.664 1.00 94.06 87 SER A O 1
ATOM 691 N N . ARG A 1 88 ? -5.288 5.337 9.608 1.00 94.06 88 ARG A N 1
ATOM 692 C CA . ARG A 1 88 ? -4.243 4.316 9.474 1.00 94.06 88 ARG A CA 1
ATOM 693 C C . ARG A 1 88 ? -4.520 3.401 8.284 1.00 94.06 88 ARG A C 1
ATOM 695 O O . ARG A 1 88 ? -3.643 3.259 7.431 1.00 94.06 88 ARG A O 1
ATOM 702 N N . CYS A 1 89 ? -5.731 2.851 8.186 1.00 94.62 89 CYS A N 1
ATOM 703 C CA . CYS A 1 89 ? -6.134 1.980 7.081 1.00 94.62 89 CYS A CA 1
ATOM 704 C C . CYS A 1 89 ? -6.025 2.692 5.735 1.00 94.62 89 CYS A C 1
ATOM 706 O O . CYS A 1 89 ? -5.413 2.158 4.810 1.00 94.62 89 CYS A O 1
ATOM 708 N N . LEU A 1 90 ? -6.540 3.921 5.632 1.00 94.06 90 LEU A N 1
ATOM 709 C CA . LEU A 1 90 ? -6.480 4.690 4.393 1.00 94.06 90 LEU A CA 1
ATOM 710 C C . LEU A 1 90 ? -5.028 4.962 3.976 1.00 94.06 90 LEU A C 1
ATOM 712 O O . LEU A 1 90 ? -4.646 4.658 2.849 1.00 94.06 90 LEU A O 1
ATOM 716 N N . LYS A 1 91 ? -4.188 5.476 4.884 1.00 94.69 91 LYS A N 1
ATOM 717 C CA . LYS A 1 91 ? -2.773 5.763 4.586 1.00 94.69 91 LYS A CA 1
ATOM 718 C C . LYS A 1 91 ? -2.004 4.512 4.166 1.00 94.69 91 LYS A C 1
ATOM 720 O O . LYS A 1 91 ? -1.224 4.575 3.217 1.00 94.69 91 LYS A O 1
ATOM 725 N N . TYR A 1 92 ? -2.208 3.395 4.864 1.00 95.56 92 TYR A N 1
ATOM 726 C CA . TYR A 1 92 ? -1.548 2.134 4.538 1.00 95.56 92 TYR A CA 1
ATOM 727 C C . TYR A 1 92 ? -1.977 1.626 3.158 1.00 95.56 92 TYR A C 1
ATOM 729 O O . TYR A 1 92 ? -1.125 1.346 2.316 1.00 95.56 92 TYR A O 1
ATOM 737 N N . SER A 1 93 ? -3.285 1.603 2.893 1.00 94.88 93 SER A N 1
ATOM 738 C CA . SER A 1 93 ? -3.849 1.156 1.615 1.00 94.88 93 SER A CA 1
ATOM 739 C C . SER A 1 93 ? -3.326 1.976 0.439 1.00 94.88 93 SER A C 1
ATOM 741 O O . SER A 1 93 ? -2.930 1.418 -0.580 1.00 94.88 93 SER A O 1
ATOM 743 N N . LEU A 1 94 ? -3.278 3.305 0.588 1.00 94.62 94 LEU A N 1
ATOM 744 C CA . LEU A 1 94 ? -2.776 4.200 -0.454 1.00 94.62 94 LEU A CA 1
ATOM 745 C C . LEU A 1 94 ? -1.284 4.001 -0.715 1.00 94.62 94 LEU A C 1
ATOM 747 O O . LEU A 1 94 ? -0.869 4.008 -1.868 1.00 94.62 94 LEU A O 1
ATOM 751 N N . ARG A 1 95 ? -0.485 3.766 0.332 1.00 95.44 95 ARG A N 1
ATOM 752 C CA . ARG A 1 95 ? 0.941 3.451 0.179 1.00 95.44 95 ARG A CA 1
ATOM 753 C C . ARG A 1 95 ? 1.152 2.131 -0.566 1.00 95.44 95 ARG A C 1
ATOM 755 O O . ARG A 1 95 ? 2.002 2.066 -1.446 1.00 95.44 95 ARG A O 1
ATOM 762 N N . GLN A 1 96 ? 0.384 1.095 -0.230 1.00 95.12 96 GLN A N 1
ATOM 763 C CA . GLN A 1 96 ? 0.451 -0.202 -0.912 1.00 95.12 96 GLN A CA 1
ATOM 764 C C . GLN A 1 96 ? 0.015 -0.102 -2.377 1.00 95.12 96 GLN A C 1
ATOM 766 O O . GLN A 1 96 ? 0.659 -0.665 -3.265 1.00 95.12 96 GLN A O 1
ATOM 771 N N . TYR A 1 97 ? -1.051 0.655 -2.642 1.00 94.69 97 TYR A N 1
ATOM 772 C CA . TYR A 1 97 ? -1.493 0.945 -4.000 1.00 94.69 97 TYR A CA 1
ATOM 773 C C . TYR A 1 97 ? -0.410 1.680 -4.800 1.00 94.69 97 TYR A C 1
ATOM 775 O O . TYR A 1 97 ? -0.079 1.264 -5.908 1.00 94.69 97 TYR A O 1
ATOM 783 N N . GLU A 1 98 ? 0.186 2.725 -4.218 1.00 95.06 98 GLU A N 1
ATOM 784 C CA . GLU A 1 98 ? 1.267 3.500 -4.833 1.00 95.06 98 GLU A CA 1
ATOM 785 C C . GLU A 1 98 ? 2.461 2.609 -5.201 1.00 95.06 98 GLU A C 1
ATOM 787 O O . GLU A 1 98 ? 2.929 2.659 -6.337 1.00 95.06 98 GLU A O 1
ATOM 792 N N . GLU A 1 99 ? 2.908 1.734 -4.296 1.00 94.56 99 GLU A N 1
ATOM 793 C CA . GLU A 1 99 ? 4.041 0.837 -4.562 1.00 94.56 99 GLU A CA 1
ATOM 794 C C . GLU A 1 99 ? 3.710 -0.232 -5.618 1.00 94.56 99 GLU A C 1
ATOM 796 O O . GLU A 1 99 ? 4.536 -0.559 -6.479 1.00 94.56 99 GLU A O 1
ATOM 801 N N . THR A 1 100 ? 2.470 -0.729 -5.620 1.00 93.81 100 THR A N 1
ATOM 802 C CA . THR A 1 100 ? 1.979 -1.654 -6.651 1.00 93.81 100 THR A CA 1
ATOM 803 C C . THR A 1 100 ? 1.999 -0.994 -8.027 1.00 93.81 100 THR A C 1
ATOM 805 O O . THR A 1 100 ? 2.501 -1.576 -8.991 1.00 93.81 100 THR A O 1
ATOM 808 N N . VAL A 1 101 ? 1.486 0.234 -8.135 1.00 93.00 101 VAL A N 1
ATOM 809 C CA . VAL A 1 101 ? 1.489 0.982 -9.396 1.00 93.00 101 VAL A CA 1
ATOM 810 C C . VAL A 1 101 ? 2.909 1.321 -9.822 1.00 93.00 101 VAL A C 1
ATOM 812 O O . VAL A 1 101 ? 3.252 1.102 -10.978 1.00 93.00 101 VAL A O 1
ATOM 815 N N . ARG A 1 102 ? 3.769 1.762 -8.902 1.00 92.06 102 ARG A N 1
ATOM 816 C CA . ARG A 1 102 ? 5.185 2.015 -9.183 1.00 92.06 102 ARG A CA 1
ATOM 817 C C . ARG A 1 102 ? 5.876 0.786 -9.774 1.00 92.06 102 ARG A C 1
ATOM 819 O O . ARG A 1 102 ? 6.607 0.911 -10.753 1.00 92.06 102 ARG A O 1
ATOM 826 N N . THR A 1 103 ? 5.623 -0.395 -9.214 1.00 91.25 103 THR A N 1
ATOM 827 C CA . THR A 1 103 ? 6.178 -1.661 -9.718 1.00 91.25 103 THR A CA 1
ATOM 828 C C . THR A 1 103 ? 5.688 -1.960 -11.135 1.00 91.25 103 THR A C 1
ATOM 830 O O . THR A 1 103 ? 6.493 -2.311 -11.997 1.00 91.25 103 THR A O 1
ATOM 833 N N . LYS A 1 104 ? 4.389 -1.762 -11.400 1.00 91.19 104 LYS A N 1
ATOM 834 C CA . LYS A 1 104 ? 3.795 -1.930 -12.737 1.00 91.19 104 LYS A CA 1
ATOM 835 C C . LYS A 1 104 ? 4.377 -0.935 -13.750 1.00 91.19 104 LYS A C 1
ATOM 837 O O . LYS A 1 104 ? 4.794 -1.353 -14.824 1.00 91.19 104 LYS A O 1
ATOM 842 N N . VAL A 1 105 ? 4.480 0.347 -13.385 1.00 88.88 105 VAL A N 1
ATOM 843 C CA . VAL A 1 105 ? 5.105 1.405 -14.199 1.00 88.88 105 VAL A CA 1
ATOM 844 C C . VAL A 1 105 ? 6.521 0.994 -14.579 1.00 88.88 105 VAL A C 1
ATOM 846 O O . VAL A 1 105 ? 6.844 0.952 -15.756 1.00 88.88 105 VAL A O 1
ATOM 849 N N . VAL A 1 106 ? 7.351 0.626 -13.599 1.00 86.44 106 VAL A N 1
ATOM 850 C CA . VAL A 1 106 ? 8.744 0.228 -13.842 1.00 86.44 106 VAL A CA 1
ATOM 851 C C . VAL A 1 106 ? 8.847 -1.001 -14.751 1.00 86.44 106 VAL A C 1
ATOM 853 O O . VAL A 1 106 ? 9.718 -1.036 -15.614 1.00 86.44 106 VAL A O 1
ATOM 856 N N . ALA A 1 107 ? 7.965 -1.989 -14.589 1.00 86.38 107 ALA A N 1
ATOM 857 C CA . ALA A 1 107 ? 7.958 -3.197 -15.414 1.00 86.38 107 ALA A CA 1
ATOM 858 C C . ALA A 1 107 ? 7.515 -2.947 -16.868 1.00 86.38 107 ALA A C 1
ATOM 860 O O . ALA A 1 107 ? 7.922 -3.681 -17.768 1.00 86.38 107 ALA A O 1
ATOM 861 N N . GLU A 1 108 ? 6.682 -1.932 -17.103 1.00 86.69 108 GLU A N 1
ATOM 862 C CA . GLU A 1 108 ? 6.166 -1.585 -18.432 1.00 86.69 108 GLU A CA 1
ATOM 863 C C . GLU A 1 108 ? 7.053 -0.596 -19.205 1.00 86.69 108 GLU A C 1
ATOM 865 O O . GLU A 1 108 ? 6.830 -0.406 -20.398 1.00 86.69 108 GLU A O 1
ATOM 870 N N . ILE A 1 109 ? 8.085 -0.006 -18.589 1.00 81.88 109 ILE A N 1
ATOM 871 C CA . ILE A 1 109 ? 9.046 0.850 -19.302 1.00 81.88 109 ILE A CA 1
ATOM 872 C C . ILE A 1 109 ? 9.862 -0.016 -20.273 1.00 81.88 109 ILE A C 1
ATOM 874 O O . ILE A 1 109 ? 10.835 -0.665 -19.887 1.00 81.88 109 ILE A O 1
ATOM 878 N N . ARG A 1 110 ? 9.466 -0.016 -21.550 1.00 70.69 110 ARG A N 1
ATOM 879 C CA . ARG A 1 110 ? 10.185 -0.692 -22.642 1.00 70.69 110 ARG A CA 1
ATOM 880 C C . ARG A 1 110 ? 10.997 0.284 -23.488 1.00 70.69 110 ARG A C 1
ATOM 882 O O . ARG A 1 110 ? 12.165 0.015 -23.758 1.00 70.69 110 ARG A O 1
ATOM 889 N N . ALA A 1 111 ? 10.403 1.418 -23.860 1.00 64.38 111 ALA A N 1
ATOM 890 C CA . ALA A 1 111 ? 11.015 2.431 -24.716 1.00 64.38 111 ALA A CA 1
ATOM 891 C C . ALA A 1 111 ? 10.612 3.863 -24.295 1.00 64.38 111 ALA A C 1
ATOM 893 O O . ALA A 1 111 ? 9.645 4.066 -23.560 1.00 64.38 111 ALA A O 1
ATOM 894 N N . LEU A 1 112 ? 11.423 4.861 -24.672 1.00 63.34 112 LEU A N 1
ATOM 895 C CA . LEU A 1 112 ? 11.287 6.255 -24.206 1.00 63.34 112 LEU A CA 1
ATOM 896 C C . LEU A 1 112 ? 10.105 7.004 -24.847 1.00 63.34 112 LEU A C 1
ATOM 898 O O . LEU A 1 112 ? 9.589 7.956 -24.267 1.00 63.34 112 LEU A O 1
ATOM 902 N N . ASP A 1 113 ? 9.699 6.585 -26.036 1.00 66.81 113 ASP A N 1
ATOM 903 C CA . ASP A 1 113 ? 8.591 7.113 -26.833 1.00 66.81 113 ASP A CA 1
ATOM 904 C C . ASP A 1 113 ? 7.210 6.775 -26.245 1.00 66.81 113 ASP A C 1
ATOM 906 O O . ASP A 1 113 ? 6.263 7.536 -26.426 1.00 66.81 113 ASP A O 1
ATOM 910 N N . GLU A 1 114 ? 7.108 5.716 -25.439 1.00 76.94 114 GLU A N 1
ATOM 911 C CA . GLU A 1 114 ? 5.864 5.313 -24.765 1.00 76.94 114 GLU A CA 1
ATOM 912 C C . GLU A 1 114 ? 5.642 6.012 -23.406 1.00 76.94 114 GLU A C 1
ATOM 914 O O . GLU A 1 114 ? 4.592 5.847 -22.778 1.00 76.94 114 GLU A O 1
ATOM 919 N N . ILE A 1 115 ? 6.601 6.823 -22.934 1.00 80.94 115 ILE A N 1
ATOM 920 C CA . ILE A 1 115 ? 6.540 7.466 -21.608 1.00 80.94 115 ILE A CA 1
ATOM 921 C C . ILE A 1 115 ? 5.280 8.326 -21.413 1.00 80.94 115 ILE A C 1
ATOM 923 O O . ILE A 1 115 ? 4.650 8.182 -20.364 1.00 80.94 115 ILE A O 1
ATOM 927 N N . PRO A 1 116 ? 4.872 9.204 -22.355 1.00 85.56 116 PRO A N 1
ATOM 928 C CA . PRO A 1 116 ? 3.673 10.021 -22.168 1.00 85.56 116 PRO A CA 1
ATOM 929 C C . PRO A 1 116 ? 2.408 9.173 -21.981 1.00 85.56 116 PRO A C 1
ATOM 931 O O . PRO A 1 116 ? 1.632 9.428 -21.063 1.00 85.56 116 PRO A O 1
ATOM 934 N N . ALA A 1 117 ? 2.251 8.113 -22.781 1.00 86.62 117 ALA A N 1
ATOM 935 C CA . ALA A 1 117 ? 1.118 7.195 -22.683 1.00 86.62 117 ALA A CA 1
ATOM 936 C C . ALA A 1 117 ? 1.119 6.419 -21.356 1.00 86.62 117 ALA A C 1
ATOM 938 O O . ALA A 1 117 ? 0.069 6.231 -20.743 1.00 86.62 117 ALA A O 1
ATOM 939 N N . LEU A 1 118 ? 2.298 6.013 -20.873 1.00 87.38 118 LEU A N 1
ATOM 940 C CA . LEU A 1 118 ? 2.459 5.351 -19.579 1.00 87.38 118 LEU A CA 1
ATOM 941 C C . LEU A 1 118 ? 2.085 6.282 -18.414 1.00 87.38 118 LEU A C 1
ATOM 943 O O . LEU A 1 118 ? 1.388 5.874 -17.486 1.00 87.38 118 LEU A O 1
ATOM 947 N N . VAL A 1 119 ? 2.527 7.542 -18.472 1.00 90.31 119 VAL A N 1
ATOM 948 C CA . VAL A 1 119 ? 2.197 8.561 -17.469 1.00 90.31 119 VAL A CA 1
ATOM 949 C C . VAL A 1 119 ? 0.690 8.784 -17.415 1.00 90.31 119 VAL A C 1
ATOM 951 O O . VAL A 1 119 ? 0.116 8.741 -16.326 1.00 90.31 119 VAL A O 1
ATOM 954 N N . ASP A 1 120 ? 0.037 8.953 -18.562 1.00 91.56 120 ASP A N 1
ATOM 955 C CA . ASP A 1 120 ? -1.410 9.167 -18.613 1.00 91.56 120 ASP A CA 1
ATOM 956 C C . ASP A 1 120 ? -2.190 7.918 -18.155 1.00 91.56 120 ASP A C 1
ATOM 958 O O . ASP A 1 120 ? -3.167 8.047 -17.420 1.00 91.56 120 ASP A O 1
ATOM 962 N N . LYS A 1 121 ? -1.720 6.703 -18.482 1.00 91.38 121 LYS A N 1
ATOM 963 C CA . LYS A 1 121 ? -2.332 5.429 -18.052 1.00 91.38 121 LYS A CA 1
ATOM 964 C C . LYS A 1 121 ? -2.364 5.252 -16.529 1.00 91.38 121 LYS A C 1
ATOM 966 O O . LYS A 1 121 ? -3.326 4.696 -16.001 1.00 91.38 121 LYS A O 1
ATOM 971 N N . TYR A 1 122 ? -1.309 5.667 -15.828 1.00 91.56 122 TYR A N 1
ATOM 972 C CA . TYR A 1 122 ? -1.159 5.444 -14.382 1.00 91.56 122 TYR A CA 1
ATOM 973 C C . TYR A 1 122 ? -1.475 6.668 -13.516 1.00 91.56 122 TYR A C 1
ATOM 975 O O . TYR A 1 122 ? -1.494 6.558 -12.288 1.00 91.56 122 TYR A O 1
ATOM 983 N N . THR A 1 123 ? -1.755 7.817 -14.131 1.00 92.69 123 THR A N 1
ATOM 984 C CA . THR A 1 123 ? -2.225 9.012 -13.424 1.00 92.69 123 THR A CA 1
ATOM 985 C C . THR A 1 123 ? -3.701 8.864 -13.073 1.00 92.69 123 THR A C 1
ATOM 987 O O . THR A 1 123 ? -4.524 8.528 -13.921 1.00 92.69 123 THR A O 1
ATOM 990 N N . ASN A 1 124 ? -4.057 9.136 -11.820 1.00 92.25 124 ASN A N 1
ATOM 991 C CA . ASN A 1 124 ? -5.447 9.134 -11.364 1.00 92.25 124 ASN A CA 1
ATOM 992 C C . ASN A 1 124 ? -5.620 9.992 -10.102 1.00 92.25 124 ASN A C 1
ATOM 994 O O . ASN A 1 124 ? -4.672 10.602 -9.612 1.00 92.25 124 ASN A O 1
ATOM 998 N N . ASP A 1 125 ? -6.829 10.004 -9.538 1.00 91.44 125 ASP A N 1
ATOM 999 C CA . ASP A 1 125 ? -7.158 10.746 -8.315 1.00 91.44 125 ASP A CA 1
ATOM 1000 C C . ASP A 1 125 ? -6.204 10.478 -7.139 1.00 91.44 125 ASP A C 1
ATOM 1002 O O . ASP A 1 125 ? -6.058 11.338 -6.268 1.00 91.44 125 ASP A O 1
ATOM 1006 N N . PHE A 1 126 ? -5.568 9.307 -7.072 1.00 93.19 126 PHE A N 1
ATOM 1007 C CA . PHE A 1 126 ? -4.680 8.886 -5.983 1.00 93.19 126 PHE A CA 1
ATOM 1008 C C . PHE A 1 126 ? -3.199 9.040 -6.312 1.00 93.19 126 PHE A C 1
ATOM 1010 O O . PHE A 1 126 ? -2.400 9.212 -5.392 1.00 93.19 126 PHE A O 1
ATOM 1017 N N . ILE A 1 127 ? -2.836 8.992 -7.593 1.00 93.25 127 ILE A N 1
ATOM 1018 C CA . ILE A 1 127 ? -1.455 9.085 -8.057 1.00 93.25 127 ILE A CA 1
ATOM 1019 C C . ILE A 1 127 ? -1.323 10.290 -8.976 1.00 93.25 127 ILE A C 1
ATOM 1021 O O . ILE A 1 127 ? -1.795 10.302 -10.111 1.00 93.25 127 ILE A O 1
ATOM 1025 N N . GLU A 1 128 ? -0.631 11.304 -8.468 1.00 93.19 128 GLU A N 1
ATOM 1026 C CA . GLU A 1 128 ? -0.335 12.515 -9.218 1.00 93.19 128 GLU A CA 1
ATOM 1027 C C . GLU A 1 128 ? 0.598 12.226 -10.395 1.00 93.19 128 GLU A C 1
ATOM 1029 O O . GLU A 1 128 ? 1.597 11.516 -10.256 1.00 93.19 128 GLU A O 1
ATOM 1034 N N . ARG A 1 129 ? 0.336 12.891 -11.524 1.00 92.62 129 ARG A N 1
ATOM 1035 C CA . ARG A 1 129 ? 1.159 12.822 -12.739 1.00 92.62 129 ARG A CA 1
ATOM 1036 C C . ARG A 1 129 ? 2.654 12.985 -12.453 1.00 92.62 129 ARG A C 1
ATOM 1038 O O . ARG A 1 129 ? 3.472 12.187 -12.901 1.00 92.62 129 ARG A O 1
ATOM 1045 N N . LYS A 1 130 ? 3.002 13.980 -11.629 1.00 92.62 130 LYS A N 1
ATOM 1046 C CA . LYS A 1 130 ? 4.386 14.300 -11.249 1.00 92.62 130 LYS A CA 1
ATOM 1047 C C . LYS A 1 130 ? 5.102 13.122 -10.577 1.00 92.62 130 LYS A C 1
ATOM 1049 O O . LYS A 1 130 ? 6.292 12.933 -10.812 1.00 92.62 130 LYS A O 1
ATOM 1054 N N . LYS A 1 131 ? 4.394 12.322 -9.769 1.00 92.81 131 LYS A N 1
ATOM 1055 C CA . LYS A 1 131 ? 4.971 11.126 -9.137 1.00 92.81 131 LYS A CA 1
ATOM 1056 C C . LYS A 1 131 ? 5.302 10.058 -10.174 1.00 92.81 131 LYS A C 1
ATOM 1058 O O . LYS A 1 131 ? 6.396 9.502 -10.140 1.00 92.81 131 LYS A O 1
ATOM 1063 N N . VAL A 1 132 ? 4.392 9.806 -11.117 1.00 90.25 132 VAL A N 1
ATOM 1064 C CA . VAL A 1 132 ? 4.625 8.832 -12.195 1.00 90.25 132 VAL A CA 1
ATOM 1065 C C . VAL A 1 132 ? 5.822 9.254 -13.047 1.00 90.25 132 VAL A C 1
ATOM 1067 O O . VAL A 1 132 ? 6.722 8.452 -13.291 1.00 90.25 132 VAL A O 1
ATOM 1070 N N . GLU A 1 133 ? 5.888 10.533 -13.423 1.00 89.12 133 GLU A N 1
ATOM 1071 C CA . GLU A 1 133 ? 7.022 11.107 -14.158 1.00 89.12 133 GLU A CA 1
ATOM 1072 C C . GLU A 1 133 ? 8.350 10.961 -13.397 1.00 89.12 133 GLU A C 1
ATOM 1074 O O . GLU A 1 133 ? 9.383 10.647 -13.995 1.00 89.12 133 GLU A O 1
ATOM 1079 N N . GLU A 1 134 ? 8.343 11.157 -12.077 1.00 91.00 134 GLU A N 1
ATOM 1080 C CA . GLU A 1 134 ? 9.520 10.979 -11.227 1.00 91.00 134 GLU A CA 1
ATOM 1081 C C . GLU A 1 134 ? 9.982 9.517 -11.180 1.00 91.00 134 GLU A C 1
ATOM 1083 O O . GLU A 1 134 ? 11.183 9.246 -11.301 1.00 91.00 134 GLU A O 1
ATOM 1088 N N . TRP A 1 135 ? 9.057 8.561 -11.058 1.00 90.44 135 TRP A N 1
ATOM 1089 C CA . TRP A 1 135 ? 9.385 7.133 -11.080 1.00 90.44 135 TRP A CA 1
ATOM 1090 C C . TRP A 1 135 ? 10.014 6.714 -12.405 1.00 90.44 135 TRP A C 1
ATOM 1092 O O . TRP A 1 135 ? 11.067 6.070 -12.403 1.00 90.44 135 TRP A O 1
ATOM 1102 N N . VAL A 1 136 ? 9.415 7.135 -13.522 1.00 87.69 136 VAL A N 1
ATOM 1103 C CA . VAL A 1 136 ? 9.943 6.875 -14.866 1.00 87.69 136 VAL A CA 1
ATOM 1104 C C . VAL A 1 136 ? 11.334 7.485 -15.015 1.00 87.69 136 VAL A C 1
ATOM 1106 O O . VAL A 1 136 ? 12.280 6.782 -15.368 1.00 87.69 136 VAL A O 1
ATOM 1109 N N . ARG A 1 137 ? 11.506 8.768 -14.666 1.00 83.94 137 ARG A N 1
ATOM 1110 C CA . ARG A 1 137 ? 12.804 9.457 -14.745 1.00 83.94 137 ARG A CA 1
ATOM 1111 C C . ARG A 1 137 ? 13.876 8.736 -13.932 1.00 83.94 137 ARG A C 1
ATOM 1113 O O . ARG A 1 137 ? 14.979 8.517 -14.431 1.00 83.94 137 ARG A O 1
ATOM 1120 N N . THR A 1 138 ? 13.554 8.357 -12.698 1.00 86.50 138 THR A N 1
ATOM 1121 C CA . THR A 1 138 ? 14.479 7.669 -11.787 1.00 86.50 138 THR A CA 1
ATOM 1122 C C . THR A 1 138 ? 14.914 6.325 -12.364 1.00 86.50 138 THR A C 1
ATOM 1124 O O . THR A 1 138 ? 16.103 5.997 -12.350 1.00 86.50 138 THR A O 1
ATOM 1127 N N . HIS A 1 139 ? 13.971 5.570 -12.932 1.00 83.44 139 HIS A N 1
ATOM 1128 C CA . HIS A 1 139 ? 14.267 4.298 -13.575 1.00 83.44 139 HIS A CA 1
ATOM 1129 C C . HIS A 1 139 ? 15.139 4.479 -14.827 1.00 83.44 139 HIS A C 1
ATOM 1131 O O . HIS A 1 139 ? 16.195 3.854 -14.931 1.00 83.44 139 HIS A O 1
ATOM 1137 N N . CYS A 1 140 ? 14.778 5.396 -15.730 1.00 77.94 140 CYS A N 1
ATOM 1138 C CA . CYS A 1 140 ? 15.534 5.665 -16.955 1.00 77.94 140 CYS A CA 1
ATOM 1139 C C . CYS A 1 140 ? 16.970 6.139 -16.675 1.00 77.94 140 CYS A C 1
ATOM 1141 O O . CYS A 1 140 ? 17.909 5.650 -17.304 1.00 77.94 140 CYS A O 1
ATOM 1143 N N . VAL A 1 141 ? 17.179 7.040 -15.705 1.00 75.94 141 VAL A N 1
ATOM 1144 C CA . VAL A 1 141 ? 18.528 7.482 -15.296 1.00 75.94 141 VAL A CA 1
ATOM 1145 C C . VAL A 1 141 ? 19.346 6.308 -14.745 1.00 75.94 141 VAL A C 1
ATOM 1147 O O . VAL A 1 141 ? 20.531 6.169 -15.072 1.00 75.94 141 VAL A O 1
ATOM 1150 N N . GLY A 1 142 ? 18.717 5.431 -13.956 1.00 73.25 142 GLY A N 1
ATOM 1151 C CA . GLY A 1 142 ? 19.335 4.208 -13.440 1.00 73.25 142 GLY A CA 1
ATOM 1152 C C . GLY A 1 142 ? 19.750 3.230 -14.546 1.00 73.25 142 GLY A C 1
ATOM 1153 O O . GLY A 1 142 ? 20.856 2.689 -14.515 1.00 73.25 142 GLY A O 1
ATOM 1154 N N . VAL A 1 143 ? 18.906 3.039 -15.562 1.00 71.75 143 VAL A N 1
ATOM 1155 C CA . VAL A 1 143 ? 19.216 2.188 -16.722 1.00 71.75 143 VAL A CA 1
ATOM 1156 C C . VAL A 1 143 ? 20.349 2.791 -17.557 1.00 71.75 143 VAL A C 1
ATOM 1158 O O . VAL A 1 143 ? 21.316 2.096 -17.866 1.00 71.75 143 VAL A O 1
ATOM 1161 N N . GLN A 1 144 ? 20.309 4.094 -17.854 1.00 67.12 144 GLN A N 1
ATOM 1162 C CA . GLN A 1 144 ? 21.355 4.767 -18.637 1.00 67.12 144 GLN A CA 1
ATOM 1163 C C . GLN A 1 144 ? 22.729 4.722 -17.956 1.00 67.12 144 GLN A C 1
ATOM 1165 O O . GLN A 1 144 ? 23.755 4.536 -18.615 1.00 67.12 144 GLN A O 1
ATOM 1170 N N . THR A 1 145 ? 22.780 4.887 -16.632 1.00 67.56 145 THR A N 1
ATOM 1171 C CA . THR A 1 145 ? 24.036 4.784 -15.872 1.00 67.56 145 THR A CA 1
ATOM 1172 C C . THR A 1 145 ? 24.582 3.358 -15.861 1.00 67.56 145 THR A C 1
ATOM 1174 O O . THR A 1 145 ? 25.793 3.181 -16.030 1.00 67.56 145 THR A O 1
ATOM 1177 N N . ARG A 1 146 ? 23.716 2.340 -15.743 1.00 68.38 146 ARG A N 1
ATOM 1178 C CA . ARG A 1 146 ? 24.110 0.925 -15.864 1.00 68.38 146 ARG A CA 1
ATOM 1179 C C . ARG A 1 146 ? 24.643 0.600 -17.257 1.00 68.38 146 ARG A C 1
ATOM 1181 O O . ARG A 1 146 ? 25.768 0.118 -17.352 1.00 68.38 146 ARG A O 1
ATOM 1188 N N . GLN A 1 147 ? 23.931 0.978 -18.318 1.00 67.06 147 GLN A N 1
ATOM 1189 C CA . GLN A 1 147 ? 24.380 0.769 -19.699 1.00 67.06 147 GLN A CA 1
ATOM 1190 C C . GLN A 1 147 ? 25.725 1.454 -19.985 1.00 67.06 147 GLN A C 1
ATOM 1192 O O . GLN A 1 147 ? 26.614 0.856 -20.588 1.00 67.06 147 GLN A O 1
ATOM 1197 N N . LYS A 1 148 ? 25.935 2.695 -19.514 1.00 67.69 148 LYS A N 1
ATOM 1198 C CA . LYS A 1 148 ? 27.235 3.382 -19.649 1.00 67.69 148 LYS A CA 1
ATOM 1199 C C . LYS A 1 148 ? 28.361 2.642 -18.921 1.00 67.69 148 LYS A C 1
ATOM 1201 O O . LYS A 1 148 ? 29.481 2.590 -19.429 1.00 67.69 148 LYS A O 1
ATOM 1206 N N . LYS A 1 149 ? 28.088 2.077 -17.741 1.00 69.56 149 LYS A N 1
ATOM 1207 C CA . LYS A 1 149 ? 29.063 1.292 -16.968 1.00 69.56 149 LYS A CA 1
ATOM 1208 C C . LYS A 1 149 ? 29.373 -0.046 -17.644 1.00 69.56 149 LYS A C 1
ATOM 1210 O O . LYS A 1 149 ? 30.538 -0.421 -17.723 1.00 69.56 149 LYS A O 1
ATOM 1215 N N . GLU A 1 150 ? 28.365 -0.728 -18.175 1.00 66.69 150 GLU A N 1
ATOM 1216 C CA . GLU A 1 150 ? 28.527 -1.982 -18.916 1.00 66.69 150 GLU A CA 1
ATOM 1217 C C . GLU A 1 150 ? 29.310 -1.782 -20.211 1.00 66.69 150 GLU A C 1
ATOM 1219 O O . GLU A 1 150 ? 30.284 -2.498 -20.428 1.00 66.69 150 GLU A O 1
ATOM 1224 N N . LYS A 1 151 ? 28.992 -0.749 -21.006 1.00 67.62 151 LYS A N 1
ATOM 1225 C CA . LYS A 1 151 ? 29.774 -0.397 -22.204 1.00 67.62 151 LYS A CA 1
ATOM 1226 C C . LYS A 1 151 ? 31.242 -0.124 -21.869 1.00 67.62 151 LYS A C 1
ATOM 1228 O O . LYS A 1 151 ? 32.129 -0.621 -22.558 1.00 67.62 151 LYS A O 1
ATOM 1233 N N . LYS A 1 152 ? 31.523 0.607 -20.781 1.00 69.31 152 LYS A N 1
ATOM 1234 C CA . LYS A 1 152 ? 32.902 0.824 -20.304 1.00 69.31 152 LYS A CA 1
ATOM 1235 C C . LYS A 1 152 ? 33.588 -0.484 -19.906 1.00 69.31 152 LYS A C 1
ATOM 1237 O O . LYS A 1 152 ? 34.718 -0.721 -20.317 1.00 69.31 152 LYS A O 1
ATOM 1242 N N . ASN A 1 153 ? 32.913 -1.343 -19.147 1.00 68.44 153 ASN A N 1
ATOM 1243 C CA . ASN A 1 153 ? 33.469 -2.630 -18.726 1.00 68.44 153 ASN A CA 1
ATOM 1244 C C . ASN A 1 153 ? 33.715 -3.573 -19.912 1.00 68.44 153 ASN A C 1
ATOM 1246 O O . ASN A 1 153 ? 34.716 -4.286 -19.927 1.00 68.44 153 ASN A O 1
ATOM 1250 N N . MET A 1 154 ? 32.835 -3.561 -20.913 1.00 66.94 154 MET A N 1
ATOM 1251 C CA . MET A 1 154 ? 32.995 -4.315 -22.153 1.00 66.94 154 MET A CA 1
ATOM 1252 C C . MET A 1 154 ? 34.188 -3.802 -22.967 1.00 66.94 154 MET A C 1
ATOM 1254 O O . MET A 1 154 ? 35.017 -4.608 -23.377 1.00 66.94 154 MET A O 1
ATOM 1258 N N . LEU A 1 155 ? 34.338 -2.482 -23.125 1.00 67.81 155 LEU A N 1
ATOM 1259 C CA . LEU A 1 155 ? 35.505 -1.873 -23.778 1.00 67.81 155 LEU A CA 1
ATOM 1260 C C . LEU A 1 155 ? 36.818 -2.241 -23.073 1.00 67.81 155 LEU A C 1
ATOM 1262 O O . LEU A 1 155 ? 37.785 -2.608 -23.733 1.00 67.81 155 LEU A O 1
ATOM 1266 N N . ILE A 1 156 ? 36.844 -2.207 -21.737 1.00 68.25 156 ILE A N 1
ATOM 1267 C CA . ILE A 1 156 ? 38.020 -2.598 -20.946 1.00 68.25 156 ILE A CA 1
ATOM 1268 C C . ILE A 1 156 ? 38.350 -4.083 -21.149 1.00 68.25 156 ILE A C 1
ATOM 1270 O O . ILE A 1 156 ? 39.514 -4.424 -21.348 1.00 68.25 156 ILE A O 1
ATOM 1274 N N . ARG A 1 157 ? 37.348 -4.974 -21.144 1.00 66.69 157 ARG A N 1
ATOM 1275 C CA . ARG A 1 157 ? 37.554 -6.409 -21.414 1.00 66.69 157 ARG A CA 1
ATOM 1276 C C . ARG A 1 157 ? 38.039 -6.664 -22.842 1.00 66.69 157 ARG A C 1
ATOM 1278 O O . ARG A 1 157 ? 38.937 -7.478 -23.028 1.00 66.69 157 ARG A O 1
ATOM 1285 N N . GLY A 1 158 ? 37.490 -5.950 -23.825 1.00 65.12 158 GLY A N 1
ATOM 1286 C CA . GLY A 1 158 ? 37.935 -6.017 -25.217 1.00 65.12 158 GLY A CA 1
ATOM 1287 C C . GLY A 1 158 ? 39.394 -5.586 -25.374 1.00 65.12 158 GLY A C 1
ATOM 1288 O O . GLY A 1 158 ? 40.191 -6.319 -25.952 1.00 65.12 158 GLY A O 1
ATOM 1289 N N . LEU A 1 159 ? 39.773 -4.451 -24.778 1.00 68.00 159 LEU A N 1
ATOM 1290 C CA . LEU A 1 159 ? 41.158 -3.966 -24.774 1.00 68.00 159 LEU A CA 1
ATOM 1291 C C . LEU A 1 159 ? 42.110 -4.930 -24.054 1.00 68.00 159 LEU A C 1
ATOM 1293 O O . LEU A 1 159 ? 43.192 -5.207 -24.564 1.00 68.00 159 LEU A O 1
ATOM 1297 N N . ALA A 1 160 ? 41.706 -5.495 -22.914 1.00 67.44 160 ALA A N 1
ATOM 1298 C CA . ALA A 1 160 ? 42.500 -6.501 -22.210 1.00 67.44 160 ALA A CA 1
ATOM 1299 C C . ALA A 1 160 ? 42.719 -7.765 -23.062 1.00 67.44 160 ALA A C 1
ATOM 1301 O O . ALA A 1 160 ? 43.833 -8.284 -23.110 1.00 67.44 160 ALA A O 1
ATOM 1302 N N . GLY A 1 161 ? 41.691 -8.223 -23.785 1.00 65.88 161 GLY A N 1
ATOM 1303 C CA . GLY A 1 161 ? 41.804 -9.347 -24.719 1.00 65.88 161 GLY A CA 1
ATOM 1304 C C . GLY A 1 161 ? 42.798 -9.080 -25.853 1.00 65.88 161 GLY A C 1
ATOM 1305 O O . GLY A 1 161 ? 43.614 -9.944 -26.169 1.00 65.88 161 GLY A O 1
ATOM 1306 N N . ILE A 1 162 ? 42.794 -7.863 -26.409 1.00 68.19 162 ILE A N 1
ATOM 1307 C CA . ILE A 1 162 ? 43.755 -7.444 -27.441 1.00 68.19 162 ILE A CA 1
ATOM 1308 C C . ILE A 1 162 ? 45.184 -7.443 -26.885 1.00 68.19 162 ILE A C 1
ATOM 1310 O O . ILE A 1 162 ? 46.086 -7.979 -27.523 1.00 68.19 162 ILE A O 1
ATOM 1314 N N . VAL A 1 163 ? 45.402 -6.901 -25.682 1.00 69.44 163 VAL A N 1
ATOM 1315 C CA . VAL A 1 163 ? 46.732 -6.886 -25.048 1.00 69.44 163 VAL A CA 1
ATOM 1316 C C . VAL A 1 163 ? 47.253 -8.307 -24.822 1.00 69.44 163 VAL A C 1
ATOM 1318 O O . VAL A 1 163 ? 48.402 -8.589 -25.155 1.00 69.44 163 VAL A O 1
ATOM 1321 N N . VAL A 1 164 ? 46.415 -9.223 -24.325 1.00 71.56 164 VAL A N 1
ATOM 1322 C CA . VAL A 1 164 ? 46.795 -10.635 -24.141 1.00 71.56 164 VAL A CA 1
ATOM 1323 C C . VAL A 1 164 ? 47.149 -11.296 -25.476 1.00 71.56 164 VAL A C 1
ATOM 1325 O O . VAL A 1 164 ? 48.153 -12.001 -25.551 1.00 71.56 164 VAL A O 1
ATOM 1328 N N . ALA A 1 165 ? 46.385 -11.036 -26.542 1.00 68.75 165 ALA A N 1
ATOM 1329 C CA . ALA A 1 165 ? 46.671 -11.578 -27.870 1.00 68.75 165 ALA A CA 1
ATOM 1330 C C . ALA A 1 165 ? 48.002 -11.058 -28.440 1.00 68.75 165 ALA A C 1
ATOM 1332 O O . ALA A 1 165 ? 48.795 -11.840 -28.962 1.00 68.75 165 ALA A O 1
ATOM 1333 N N . VAL A 1 166 ? 48.281 -9.758 -28.294 1.00 70.81 166 VAL A N 1
ATOM 1334 C CA . VAL A 1 166 ? 49.533 -9.141 -28.761 1.00 70.81 166 VAL A CA 1
ATOM 1335 C C . VAL A 1 166 ? 50.734 -9.664 -27.972 1.00 70.81 166 VAL A C 1
ATOM 1337 O O . VAL A 1 166 ? 51.735 -10.049 -28.570 1.00 70.81 166 VAL A O 1
ATOM 1340 N N . VAL A 1 167 ? 50.638 -9.746 -26.642 1.00 73.00 167 VAL A N 1
ATOM 1341 C CA . VAL A 1 167 ? 51.710 -10.307 -25.800 1.00 73.00 167 VAL A CA 1
ATOM 1342 C C . VAL A 1 167 ? 51.937 -11.787 -26.120 1.00 73.00 167 VAL A C 1
ATOM 1344 O O . VAL A 1 167 ? 53.084 -12.212 -26.255 1.00 73.00 167 VAL A O 1
ATOM 1347 N N . GLY A 1 168 ? 50.864 -12.559 -26.309 1.00 70.38 168 GLY A N 1
ATOM 1348 C CA . GLY A 1 168 ? 50.938 -13.959 -26.725 1.00 70.38 168 GLY A CA 1
ATOM 1349 C C . GLY A 1 168 ? 51.615 -14.136 -28.084 1.00 70.38 168 GLY A C 1
ATOM 1350 O O . GLY A 1 168 ? 52.456 -15.018 -28.228 1.00 70.38 168 GLY A O 1
ATOM 1351 N N . LEU A 1 169 ? 51.324 -13.265 -29.055 1.00 70.69 169 LEU A N 1
ATOM 1352 C CA . LEU A 1 169 ? 51.961 -13.276 -30.373 1.00 70.69 169 LEU A CA 1
ATOM 1353 C C . LEU A 1 169 ? 53.452 -12.915 -30.300 1.00 70.69 169 LEU A C 1
ATOM 1355 O O . LEU A 1 169 ? 54.268 -13.560 -30.950 1.00 70.69 169 LEU A O 1
ATOM 1359 N N . ILE A 1 170 ? 53.828 -11.921 -29.490 1.00 71.94 170 ILE A N 1
ATOM 1360 C CA . ILE A 1 170 ? 55.235 -11.537 -29.289 1.00 71.94 170 ILE A CA 1
ATOM 1361 C C . ILE A 1 170 ? 56.018 -12.682 -28.634 1.00 71.94 170 ILE A C 1
ATOM 1363 O O . ILE A 1 170 ? 57.120 -13.004 -29.076 1.00 71.94 170 ILE A O 1
ATOM 1367 N N . LEU A 1 171 ? 55.452 -13.322 -27.606 1.00 70.06 171 LEU A N 1
ATOM 1368 C CA . LEU A 1 171 ? 56.057 -14.494 -26.971 1.00 70.06 171 LEU A CA 1
ATOM 1369 C C . LEU A 1 171 ? 56.146 -15.673 -27.941 1.00 70.06 171 LEU A C 1
ATOM 1371 O O . LEU A 1 171 ? 57.189 -16.315 -27.999 1.00 70.06 171 LEU A O 1
ATOM 1375 N N . TYR A 1 172 ? 55.101 -15.919 -28.737 1.00 68.19 172 TYR A N 1
ATOM 1376 C CA . TYR A 1 172 ? 55.111 -16.941 -29.781 1.00 68.19 172 TYR A CA 1
ATOM 1377 C C . TYR A 1 172 ? 56.242 -16.700 -30.780 1.00 68.19 172 TYR A C 1
ATOM 1379 O O . TYR A 1 172 ? 57.041 -17.598 -30.996 1.00 68.19 172 TYR A O 1
ATOM 1387 N N . LEU A 1 173 ? 56.371 -15.488 -31.328 1.00 70.50 173 LEU A N 1
ATOM 1388 C CA . LEU A 1 173 ? 57.433 -15.142 -32.278 1.00 70.50 173 LEU A CA 1
ATOM 1389 C C . L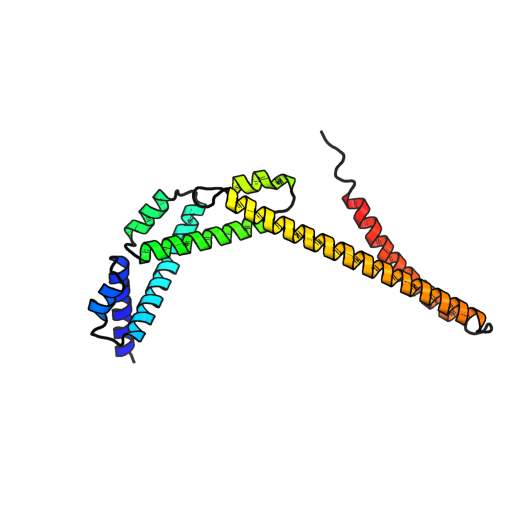EU A 1 173 ? 58.832 -15.243 -31.657 1.00 70.50 173 LEU A C 1
ATOM 1391 O O . LEU A 1 173 ? 59.763 -15.679 -32.327 1.00 70.50 173 LEU A O 1
ATOM 1395 N N . LYS A 1 174 ? 58.984 -14.886 -30.376 1.00 66.81 174 LYS A N 1
ATOM 1396 C CA . LYS A 1 174 ? 60.258 -15.008 -29.654 1.00 66.81 174 LYS A CA 1
ATOM 1397 C C . LYS A 1 174 ? 60.644 -16.470 -29.408 1.00 66.81 174 LYS A C 1
ATOM 1399 O O . LYS A 1 174 ? 61.780 -16.843 -29.660 1.00 66.81 174 LYS A O 1
ATOM 1404 N N . ILE A 1 175 ? 59.689 -17.308 -29.000 1.00 64.50 175 ILE A N 1
ATOM 1405 C CA . ILE A 1 175 ? 59.880 -18.762 -28.860 1.00 64.50 175 ILE A CA 1
ATOM 1406 C C . ILE A 1 175 ? 60.147 -19.402 -30.230 1.00 64.50 175 ILE A C 1
ATOM 1408 O O . ILE A 1 175 ? 61.012 -20.261 -30.343 1.00 64.50 175 ILE A O 1
ATOM 1412 N N . TYR A 1 176 ? 59.448 -18.962 -31.278 1.00 60.41 176 TYR A N 1
ATOM 1413 C CA . TYR A 1 176 ? 59.616 -19.434 -32.656 1.00 60.41 176 TYR A CA 1
ATOM 1414 C C . TYR A 1 176 ? 61.003 -19.099 -33.223 1.00 60.41 176 TYR A C 1
ATOM 1416 O O . TYR A 1 176 ? 61.537 -19.860 -34.022 1.00 60.41 176 TYR A O 1
ATOM 1424 N N . HIS A 1 177 ? 61.594 -17.979 -32.801 1.00 59.19 177 HIS A N 1
ATOM 1425 C CA . HIS A 1 177 ? 62.951 -17.592 -33.183 1.00 59.19 177 HIS A CA 1
ATOM 1426 C C . HIS A 1 177 ? 64.034 -18.400 -32.438 1.00 59.19 177 HIS A C 1
ATOM 1428 O O . HIS A 1 177 ? 65.109 -18.614 -32.991 1.00 59.19 177 HIS A O 1
ATOM 1434 N N . ASP A 1 178 ? 63.751 -18.877 -31.219 1.00 58.38 178 ASP A N 1
ATOM 1435 C CA . ASP A 1 178 ? 64.702 -19.637 -30.392 1.00 58.38 178 ASP A CA 1
ATOM 1436 C C . ASP A 1 178 ? 64.577 -21.173 -30.536 1.00 58.38 178 ASP A C 1
ATOM 1438 O O . ASP A 1 178 ? 65.514 -21.892 -30.187 1.00 58.38 178 ASP A O 1
ATOM 1442 N N . LEU A 1 179 ? 63.461 -21.711 -31.056 1.00 51.81 179 LEU A N 1
ATOM 1443 C CA . LEU A 1 179 ? 63.267 -23.159 -31.239 1.00 51.81 179 LEU A CA 1
ATOM 1444 C C . LEU A 1 179 ? 63.627 -23.636 -32.655 1.00 51.81 179 LEU A C 1
ATOM 1446 O O . LEU A 1 179 ? 62.892 -23.435 -33.622 1.00 51.81 179 LEU A O 1
ATOM 1450 N N . THR A 1 180 ? 64.711 -24.400 -32.760 1.00 55.12 180 THR A N 1
ATOM 1451 C CA . THR A 1 180 ? 65.031 -25.213 -33.937 1.00 55.12 180 THR A CA 1
ATOM 1452 C C . THR A 1 180 ? 63.990 -26.324 -34.157 1.00 55.12 180 THR A C 1
ATOM 1454 O O . THR A 1 180 ? 63.913 -27.295 -33.412 1.00 55.12 180 THR A O 1
ATOM 1457 N N . PHE A 1 181 ? 63.160 -26.133 -35.186 1.00 50.19 181 PHE A N 1
ATOM 1458 C CA . PHE A 1 181 ? 62.645 -27.089 -36.186 1.00 50.19 181 PHE A CA 1
ATOM 1459 C C . PHE A 1 181 ? 62.290 -28.559 -35.840 1.00 50.19 181 PHE A C 1
ATOM 1461 O O . PHE A 1 181 ? 62.304 -29.379 -36.749 1.00 50.19 181 PHE A O 1
ATOM 1468 N N . GLU A 1 182 ? 61.877 -28.926 -34.621 1.00 53.28 182 GLU A N 1
ATOM 1469 C CA . GLU A 1 182 ? 61.300 -30.280 -34.390 1.00 53.28 182 GLU A CA 1
ATOM 1470 C C . GLU A 1 182 ? 59.957 -30.335 -33.637 1.00 53.28 182 GLU A C 1
ATOM 1472 O O . GLU A 1 182 ? 59.254 -31.338 -33.724 1.00 53.28 182 GLU A O 1
ATOM 1477 N N . VAL A 1 183 ? 59.502 -29.253 -32.989 1.00 54.41 183 VAL A N 1
ATOM 1478 C CA . VAL A 1 183 ? 58.216 -29.236 -32.235 1.00 54.41 183 VAL A CA 1
ATOM 1479 C C . VAL A 1 183 ? 57.131 -28.368 -32.913 1.00 54.41 183 VAL A C 1
ATOM 1481 O O . VAL A 1 183 ? 56.054 -28.114 -32.371 1.00 54.41 183 VAL A O 1
ATOM 1484 N N . LEU A 1 184 ? 57.410 -27.912 -34.137 1.00 51.72 184 LEU A N 1
ATOM 1485 C CA . LEU A 1 184 ? 56.692 -26.849 -34.856 1.00 51.72 184 LEU A CA 1
ATOM 1486 C C . LEU A 1 184 ? 55.199 -27.112 -35.180 1.00 51.72 184 LEU A C 1
ATOM 1488 O O . LEU A 1 184 ? 54.398 -26.186 -35.030 1.00 51.72 184 LEU A O 1
ATOM 1492 N N . PRO A 1 185 ? 54.767 -28.314 -35.612 1.00 55.75 185 PRO A N 1
ATOM 1493 C CA . PRO A 1 185 ? 53.393 -28.498 -36.094 1.00 55.75 185 PRO A CA 1
ATOM 1494 C C . PRO A 1 185 ? 52.349 -28.504 -34.971 1.00 55.75 185 PRO A C 1
ATOM 1496 O O . PRO A 1 185 ? 51.221 -28.057 -35.161 1.00 55.75 185 PRO A O 1
ATOM 1499 N N . VAL A 1 186 ? 52.717 -28.997 -33.786 1.00 56.97 186 VAL A N 1
ATOM 1500 C CA . VAL A 1 186 ? 51.752 -29.268 -32.709 1.00 56.97 186 VAL A CA 1
ATOM 1501 C C . VAL A 1 186 ? 51.338 -27.979 -31.994 1.00 56.97 186 VAL A C 1
ATOM 1503 O O . VAL A 1 186 ? 50.155 -27.763 -31.738 1.00 56.97 186 VAL A O 1
ATOM 1506 N N . LEU A 1 187 ? 52.285 -27.070 -31.741 1.00 53.19 187 LEU A N 1
ATOM 1507 C CA . LEU A 1 187 ? 52.005 -25.782 -31.092 1.00 53.19 187 LEU A CA 1
ATOM 1508 C C . LEU A 1 187 ? 51.262 -24.800 -32.013 1.00 53.19 187 LEU A C 1
ATOM 1510 O O . LEU A 1 187 ? 50.393 -24.065 -31.543 1.00 53.19 187 LEU A O 1
ATOM 1514 N N . GLY A 1 188 ? 51.541 -24.822 -33.322 1.00 56.88 188 GLY A N 1
ATOM 1515 C CA . GLY A 1 188 ? 50.832 -23.994 -34.304 1.00 56.88 188 GLY A CA 1
ATOM 1516 C C . GLY A 1 188 ? 49.343 -24.339 -34.415 1.00 56.88 188 GLY A C 1
ATOM 1517 O O . GLY A 1 188 ? 48.502 -23.442 -34.482 1.00 56.88 188 GLY A O 1
ATOM 1518 N N . VAL A 1 189 ? 48.995 -25.629 -34.353 1.00 58.81 189 VAL A N 1
ATOM 1519 C CA . VAL A 1 189 ? 47.595 -26.089 -34.402 1.00 58.81 189 VAL A CA 1
ATOM 1520 C C . VAL A 1 189 ? 46.824 -25.687 -33.140 1.00 58.81 189 VAL A C 1
ATOM 1522 O O . VAL A 1 189 ? 45.693 -25.213 -33.249 1.00 58.81 189 VAL A O 1
ATOM 1525 N N . ILE A 1 190 ? 47.438 -25.793 -31.956 1.00 58.22 190 ILE A N 1
ATOM 1526 C CA . ILE A 1 190 ? 46.802 -25.397 -30.686 1.00 58.22 190 ILE A CA 1
ATOM 1527 C C . ILE A 1 190 ? 46.550 -23.882 -30.652 1.00 58.22 190 ILE A C 1
ATOM 1529 O O . ILE A 1 190 ? 45.463 -23.443 -30.268 1.00 58.22 190 ILE A O 1
ATOM 1533 N N . PHE A 1 191 ? 47.512 -23.074 -31.111 1.00 56.28 191 PHE A N 1
ATOM 1534 C CA . PHE A 1 191 ? 47.355 -21.618 -31.159 1.00 56.28 191 PHE A CA 1
ATOM 1535 C C . PHE A 1 191 ? 46.279 -21.188 -32.166 1.00 56.28 191 PHE A C 1
ATOM 1537 O O . PHE A 1 191 ? 45.426 -20.364 -31.839 1.00 56.28 191 PHE A O 1
ATOM 1544 N N . MET A 1 192 ? 46.248 -21.791 -33.360 1.00 56.09 192 MET A N 1
ATOM 1545 C CA . MET A 1 192 ? 45.240 -21.484 -34.384 1.00 56.09 192 MET A CA 1
ATOM 1546 C C . MET A 1 192 ? 43.825 -21.906 -33.964 1.00 56.09 192 MET A C 1
ATOM 1548 O O . MET A 1 192 ? 42.874 -21.180 -34.247 1.00 56.09 192 MET A O 1
ATOM 1552 N N . GLN A 1 193 ? 43.662 -23.019 -33.238 1.00 58.03 193 GLN A N 1
ATOM 1553 C CA . GLN A 1 193 ? 42.357 -23.417 -32.691 1.00 58.03 193 GLN A CA 1
ATOM 1554 C C . GLN A 1 193 ? 41.881 -22.482 -31.570 1.00 58.03 193 GLN A C 1
ATOM 1556 O O . GLN A 1 193 ? 40.710 -22.094 -31.557 1.00 58.03 193 GLN A O 1
ATOM 1561 N N . GLY A 1 194 ? 42.779 -22.061 -30.672 1.00 56.38 194 GLY A N 1
ATOM 1562 C CA . GLY A 1 194 ? 42.460 -21.080 -29.631 1.00 56.38 194 GLY A CA 1
ATOM 1563 C C . GLY A 1 194 ? 42.104 -19.706 -30.208 1.00 56.38 194 GLY A C 1
ATOM 1564 O O . GLY A 1 194 ? 41.102 -19.103 -29.821 1.00 56.38 194 GLY A O 1
ATOM 1565 N N . PHE A 1 195 ? 42.870 -19.238 -31.195 1.00 56.25 195 PHE A N 1
ATOM 1566 C CA . PHE A 1 195 ? 42.656 -17.950 -31.854 1.00 56.25 195 PHE A CA 1
ATOM 1567 C C . PHE A 1 195 ? 41.384 -17.934 -32.716 1.00 56.25 195 PHE A C 1
ATOM 1569 O O . PHE A 1 195 ? 40.616 -16.973 -32.664 1.00 56.25 195 PHE A O 1
ATOM 1576 N N . ALA A 1 196 ? 41.092 -19.025 -33.434 1.00 57.06 196 ALA A N 1
ATOM 1577 C CA . ALA A 1 196 ? 39.838 -19.179 -34.168 1.00 57.06 196 ALA A CA 1
ATOM 1578 C C . ALA A 1 196 ? 38.618 -19.184 -33.231 1.00 57.06 196 ALA A C 1
ATOM 1580 O O . ALA A 1 196 ? 37.590 -18.610 -33.579 1.00 57.06 196 ALA A O 1
ATOM 1581 N N . GLY A 1 197 ? 38.726 -19.766 -32.030 1.00 57.66 197 GLY A N 1
ATOM 1582 C CA . GLY A 1 197 ? 37.669 -19.718 -31.014 1.00 57.66 197 GLY A CA 1
ATOM 1583 C C . GLY A 1 197 ? 37.367 -18.296 -30.527 1.00 57.66 197 GLY A C 1
ATOM 1584 O O . GLY A 1 197 ? 36.202 -17.904 -30.457 1.00 57.66 197 GLY A O 1
ATOM 1585 N N . VAL A 1 198 ? 38.411 -17.501 -30.268 1.00 57.03 198 VAL A N 1
ATOM 1586 C CA . VAL A 1 198 ? 38.286 -16.093 -29.847 1.00 57.03 198 VAL A CA 1
ATOM 1587 C C . VAL A 1 198 ? 37.723 -15.219 -30.973 1.00 57.03 198 VAL A C 1
ATOM 1589 O O . VAL A 1 198 ? 36.804 -14.434 -30.740 1.00 57.03 198 VAL A O 1
ATOM 1592 N N . LEU A 1 199 ? 38.196 -15.391 -32.211 1.00 52.12 199 LEU A N 1
ATOM 1593 C CA . LEU A 1 199 ? 37.657 -14.664 -33.365 1.00 52.12 199 LEU A CA 1
ATOM 1594 C C . LEU A 1 199 ? 36.198 -15.032 -33.651 1.00 52.12 199 LEU A C 1
ATOM 1596 O O . LEU A 1 199 ? 35.399 -14.151 -33.954 1.00 52.12 199 LEU A O 1
ATOM 1600 N N . ARG A 1 200 ? 35.816 -16.307 -33.508 1.00 52.44 200 ARG A N 1
ATOM 1601 C CA . ARG A 1 200 ? 34.430 -16.753 -33.707 1.00 52.44 200 ARG A CA 1
ATOM 1602 C C . ARG A 1 200 ? 33.494 -16.182 -32.641 1.00 52.44 200 ARG A C 1
ATOM 1604 O O . ARG A 1 200 ? 32.381 -15.793 -32.981 1.00 52.44 200 ARG A O 1
ATOM 1611 N N . SER A 1 201 ? 33.942 -16.064 -31.386 1.00 51.19 201 SER A N 1
ATOM 1612 C CA . SER A 1 201 ? 33.148 -15.409 -30.336 1.00 51.19 201 SER A CA 1
ATOM 1613 C C . SER A 1 201 ? 33.026 -13.899 -30.569 1.00 51.19 201 SER A C 1
ATOM 1615 O O . SER A 1 201 ? 31.971 -13.331 -30.309 1.00 51.19 201 SER A O 1
ATOM 1617 N N . MET A 1 202 ? 34.063 -13.245 -31.100 1.00 49.06 202 MET A N 1
ATOM 1618 C CA . MET A 1 202 ? 33.993 -11.831 -31.483 1.00 49.06 202 MET A CA 1
ATOM 1619 C C . MET A 1 202 ? 33.065 -11.601 -32.685 1.00 49.06 202 MET A C 1
ATOM 1621 O O . MET A 1 202 ? 32.265 -10.670 -32.665 1.00 49.06 202 MET A O 1
ATOM 1625 N N . PHE A 1 203 ? 33.110 -12.463 -33.705 1.00 48.22 203 PHE A N 1
ATOM 1626 C CA . PHE A 1 203 ? 32.325 -12.293 -34.933 1.00 48.22 203 PHE A CA 1
ATOM 1627 C C . PHE A 1 203 ? 30.825 -12.554 -34.726 1.00 48.22 203 PHE A C 1
ATOM 1629 O O . PHE A 1 203 ? 29.996 -11.819 -35.256 1.00 48.22 203 PHE A O 1
ATOM 1636 N N . VAL A 1 204 ? 30.460 -13.545 -33.901 1.00 51.25 204 VAL A N 1
ATOM 1637 C CA . VAL A 1 204 ? 29.051 -13.811 -33.546 1.00 51.25 204 VAL A CA 1
ATOM 1638 C C . VAL A 1 204 ? 28.429 -12.630 -32.789 1.00 51.25 204 VAL A C 1
ATOM 1640 O O . VAL A 1 204 ? 27.249 -12.346 -32.971 1.00 51.25 204 VAL A O 1
ATOM 1643 N N . HIS A 1 205 ? 29.211 -11.898 -31.993 1.00 46.56 205 HIS A N 1
ATOM 1644 C CA . HIS A 1 205 ? 28.698 -10.751 -31.241 1.00 46.56 205 HIS A CA 1
ATOM 1645 C C . HIS A 1 205 ? 28.645 -9.447 -32.046 1.00 46.56 205 HIS A C 1
ATOM 1647 O O . HIS A 1 205 ? 27.728 -8.664 -31.827 1.00 46.56 205 HIS A O 1
ATOM 1653 N N . VAL A 1 206 ? 29.551 -9.231 -33.005 1.00 46.00 206 VAL A N 1
ATOM 1654 C CA . VAL A 1 206 ? 29.514 -8.040 -33.877 1.00 46.00 206 VAL A CA 1
ATOM 1655 C C . VAL A 1 206 ? 28.356 -8.109 -34.883 1.00 46.00 206 VAL A C 1
ATOM 1657 O O . VAL A 1 206 ? 27.680 -7.111 -35.100 1.00 46.00 206 VAL A O 1
ATOM 1660 N N . VAL A 1 207 ? 28.049 -9.287 -35.439 1.00 44.69 207 VAL A N 1
ATOM 1661 C CA . VAL A 1 207 ? 26.948 -9.436 -36.416 1.00 44.69 207 VAL A CA 1
ATOM 1662 C C . VAL A 1 207 ? 25.559 -9.358 -35.759 1.00 44.69 207 VAL A C 1
ATOM 1664 O O . VAL A 1 207 ? 24.596 -8.943 -36.404 1.00 44.69 207 VAL A O 1
ATOM 1667 N N . SER A 1 208 ? 25.437 -9.697 -34.471 1.00 43.97 208 SER A N 1
ATOM 1668 C CA . SER A 1 208 ? 24.167 -9.555 -33.742 1.00 43.97 208 SER A CA 1
ATOM 1669 C C . SER A 1 208 ? 23.781 -8.095 -33.470 1.00 43.97 208 SER A C 1
ATOM 1671 O O . SER A 1 208 ? 22.587 -7.811 -33.400 1.00 43.97 208 SER A O 1
ATOM 1673 N N . ASP A 1 209 ? 24.747 -7.178 -33.358 1.00 43.09 209 ASP A N 1
ATOM 1674 C CA . ASP A 1 209 ? 24.473 -5.749 -33.146 1.00 43.09 209 ASP A CA 1
ATOM 1675 C C . ASP A 1 209 ? 24.045 -5.034 -34.446 1.00 43.09 209 ASP A C 1
ATOM 1677 O O . ASP A 1 209 ? 23.212 -4.126 -34.401 1.00 43.09 209 ASP A O 1
ATOM 1681 N N . ASP A 1 210 ? 24.514 -5.487 -35.616 1.00 41.91 210 ASP A N 1
ATOM 1682 C CA . ASP A 1 210 ? 24.122 -4.902 -36.910 1.00 41.91 210 ASP A CA 1
ATOM 1683 C C . ASP A 1 210 ? 22.731 -5.360 -37.391 1.00 41.91 210 ASP A C 1
ATOM 1685 O O . ASP A 1 210 ? 22.047 -4.622 -38.104 1.00 41.91 210 ASP A O 1
ATOM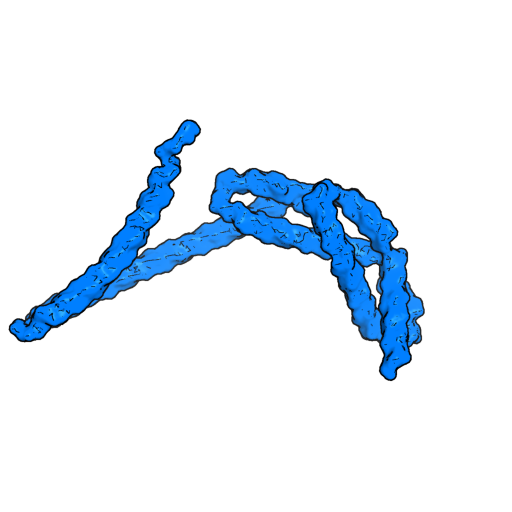 1689 N N . PHE A 1 211 ? 22.249 -6.532 -36.960 1.00 38.84 211 PHE A N 1
ATOM 1690 C CA . PHE A 1 211 ? 20.910 -7.015 -37.336 1.00 38.84 211 PHE A CA 1
ATOM 1691 C C . PHE A 1 211 ? 19.761 -6.358 -36.555 1.00 38.84 211 PHE A C 1
ATOM 1693 O O . PHE A 1 211 ? 18.630 -6.345 -37.039 1.00 38.84 211 PHE A O 1
ATOM 1700 N N . VAL A 1 212 ? 20.020 -5.770 -35.381 1.00 45.03 212 VAL A N 1
ATOM 1701 C CA . VAL A 1 212 ? 18.981 -5.074 -34.592 1.00 45.03 212 VAL A CA 1
ATOM 1702 C C . VAL A 1 212 ? 18.738 -3.643 -35.101 1.00 45.03 212 VAL A C 1
ATOM 1704 O O . VAL A 1 212 ? 17.660 -3.093 -34.890 1.00 45.03 212 VAL A O 1
ATOM 1707 N N . ASN A 1 213 ? 19.678 -3.055 -35.850 1.00 43.38 213 ASN A N 1
ATOM 1708 C CA . ASN A 1 213 ? 19.571 -1.679 -36.356 1.00 43.38 213 ASN A CA 1
ATOM 1709 C C . ASN A 1 213 ? 18.994 -1.539 -37.778 1.00 43.38 213 ASN A C 1
ATOM 1711 O O . ASN A 1 213 ? 18.776 -0.416 -38.226 1.00 43.38 213 ASN A O 1
ATOM 1715 N N . TYR A 1 214 ? 18.702 -2.637 -38.482 1.00 39.94 214 TYR A N 1
ATOM 1716 C CA . TYR A 1 214 ? 18.119 -2.593 -39.836 1.00 39.94 214 TYR A CA 1
ATOM 1717 C C . TYR A 1 214 ? 16.586 -2.747 -39.881 1.00 39.94 214 TYR A C 1
ATOM 1719 O O . TYR A 1 214 ? 16.002 -2.765 -40.961 1.00 39.94 214 TYR A O 1
ATOM 1727 N N . GLY A 1 215 ? 15.914 -2.825 -38.726 1.00 38.72 215 GLY A N 1
ATOM 1728 C CA . GLY A 1 215 ? 14.453 -2.962 -38.639 1.00 38.72 215 GLY A CA 1
ATOM 1729 C C . GLY A 1 215 ? 13.655 -1.654 -38.539 1.00 38.72 215 GLY A C 1
ATOM 1730 O O . GLY A 1 215 ? 12.432 -1.712 -38.518 1.00 38.72 215 GLY A O 1
ATOM 1731 N N . SER A 1 216 ? 14.297 -0.482 -38.456 1.00 44.53 216 SER A N 1
ATOM 1732 C CA . SER A 1 216 ? 13.625 0.797 -38.144 1.00 44.53 216 SER A CA 1
ATOM 1733 C C . SER A 1 216 ? 13.645 1.838 -39.271 1.00 44.53 216 SER A C 1
ATOM 1735 O O . SER A 1 216 ? 13.482 3.029 -39.020 1.00 44.53 216 SER A O 1
ATOM 1737 N N . THR A 1 217 ? 13.802 1.418 -40.529 1.00 49.62 217 THR A N 1
ATOM 1738 C CA . THR A 1 217 ? 13.624 2.309 -41.691 1.00 49.62 217 THR A CA 1
ATOM 1739 C C . THR A 1 217 ? 12.785 1.655 -42.786 1.00 49.62 217 THR A C 1
ATOM 1741 O O . THR A 1 217 ? 13.296 1.319 -43.844 1.00 49.62 217 THR A O 1
ATOM 1744 N N . SER A 1 218 ? 11.484 1.461 -42.539 1.00 41.97 218 SER A N 1
ATOM 1745 C CA . SER A 1 218 ? 10.462 1.293 -43.591 1.00 41.97 218 SER A CA 1
ATOM 1746 C C . SER A 1 218 ? 9.071 1.103 -42.972 1.00 41.97 218 SER A C 1
ATOM 1748 O O . SER A 1 218 ? 8.742 0.003 -42.536 1.00 41.97 218 SER A O 1
ATOM 1750 N N . SER A 1 219 ? 8.265 2.165 -42.897 1.00 39.75 219 SER A N 1
ATOM 1751 C CA . SER A 1 219 ? 6.874 2.224 -43.396 1.00 39.75 219 SER A CA 1
ATOM 1752 C C . SER A 1 219 ? 6.149 3.464 -42.850 1.00 39.75 219 SER A C 1
ATOM 1754 O O . SER A 1 219 ? 5.998 3.610 -41.644 1.00 39.75 219 SER A O 1
ATOM 1756 N N . GLU A 1 220 ? 5.733 4.297 -43.814 1.00 39.88 220 GLU A N 1
ATOM 1757 C CA . GLU A 1 220 ? 4.713 5.370 -43.803 1.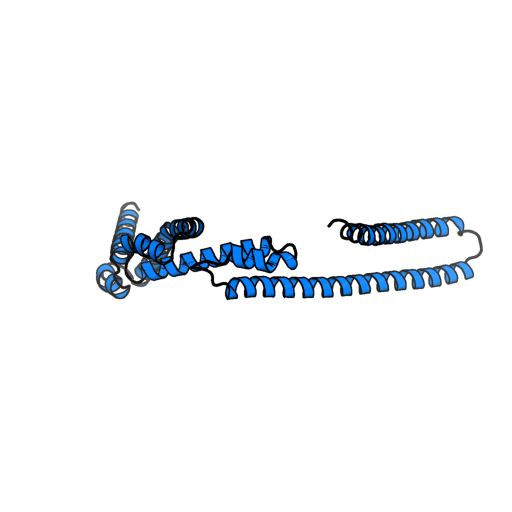00 39.88 220 GLU A CA 1
ATOM 1758 C C . GLU A 1 220 ? 4.937 6.654 -42.985 1.00 39.88 220 GLU A C 1
ATOM 1760 O O . GLU A 1 220 ? 4.855 6.653 -41.739 1.00 39.88 220 GLU A O 1
#

Sequence (220 aa):
MIKQESELLILVEEVEECLLSGASKSDIYAKIGKSIERRQLEETIELVENKIVDRYSPLVIKMIERGATKKQVGELLGKELRGDIFSRCLKYSLRQYEETVRTKVVAEIRALDEIPALVDKYTNDFIERKKVEEWVRTHCVGVQTRQKKEKKNMLIRGLAGIVVAVVGLILYLKIYHDLTFEVLPVLGVIFMQGFAGVLRSMFVHVVSDDFVNYGSTSSE